Protein AF-A0A412XQJ0-F1 (afdb_monomer_lite)

Foldseek 3Di:
DDKDKDFDDPVVLVVLCVVQVCLVDQVSQQVLQLVSVVVVVCVVADPKDWDDDPQASTWIDHPPDIAGEHEGGDLAQDQPVVPDDDDDPSVVVVLVVWRWYWYWYNRSDRIIMTDTDHDPPRDHDDDDDDDDDDDDCLDPPPDQDPDADALVVLLVVVVVVVVVCVVVPDQKDKDFLLVSCSSRSGDPPQVSSLVSLVPSDPPWDKDFPDADPVRTDRGTIIMTGD

Structure (mmCIF, N/CA/C/O backbone):
data_AF-A0A412XQJ0-F1
#
_entry.id   AF-A0A412XQJ0-F1
#
loop_
_atom_site.group_PDB
_atom_site.id
_atom_site.type_symbol
_atom_site.label_atom_id
_atom_site.label_alt_id
_atom_site.label_comp_id
_atom_site.label_asym_id
_atom_site.label_entity_id
_atom_site.label_seq_id
_atom_site.pdbx_PDB_ins_code
_atom_site.Cartn_x
_atom_site.Cartn_y
_atom_site.Cartn_z
_atom_site.occupancy
_atom_site.B_iso_or_equiv
_atom_site.auth_seq_id
_atom_site.auth_comp_id
_atom_site.auth_asym_id
_atom_site.auth_atom_id
_atom_site.pdbx_PDB_model_num
ATOM 1 N N . MET A 1 1 ? -21.575 -7.583 6.450 1.00 92.19 1 MET A N 1
ATOM 2 C CA . MET A 1 1 ? -20.774 -6.345 6.477 1.00 92.19 1 MET A CA 1
ATOM 3 C C . MET A 1 1 ? -21.345 -5.410 7.524 1.00 92.19 1 MET A C 1
ATOM 5 O O . MET A 1 1 ? -22.466 -4.937 7.359 1.00 92.19 1 MET A O 1
ATOM 9 N N . GLU A 1 2 ? -20.601 -5.163 8.599 1.00 96.25 2 GLU A N 1
ATOM 10 C CA . GLU A 1 2 ? -20.946 -4.156 9.614 1.00 96.25 2 GLU A CA 1
ATOM 11 C C . GLU A 1 2 ? -20.481 -2.774 9.130 1.00 96.25 2 GLU A C 1
ATOM 13 O O . GLU A 1 2 ? -19.384 -2.650 8.581 1.00 96.25 2 GLU A O 1
ATOM 18 N N . GLN A 1 3 ? -21.316 -1.746 9.306 1.00 96.88 3 GLN A N 1
ATOM 19 C CA . GLN A 1 3 ? -20.974 -0.359 8.986 1.00 96.88 3 GLN A CA 1
ATOM 20 C C . GLN A 1 3 ? -21.326 0.558 10.155 1.00 96.88 3 GLN A C 1
ATOM 22 O O . GLN A 1 3 ? -22.394 0.428 10.755 1.00 96.88 3 GLN A O 1
ATOM 27 N N . GLU A 1 4 ? -20.450 1.512 10.441 1.00 98.06 4 GLU A N 1
ATOM 28 C CA . GLU A 1 4 ? -20.630 2.475 11.520 1.00 98.06 4 GLU A CA 1
ATOM 29 C C . GLU A 1 4 ? -20.229 3.878 11.066 1.00 98.06 4 GLU A C 1
ATOM 31 O O . GLU A 1 4 ? -19.233 4.075 10.364 1.00 98.06 4 GLU A O 1
ATOM 36 N N . HIS A 1 5 ? -21.012 4.868 11.491 1.00 97.69 5 HIS A N 1
ATOM 37 C CA . HIS A 1 5 ? -20.640 6.269 11.351 1.00 97.69 5 HIS A CA 1
ATOM 38 C C . HIS A 1 5 ? -19.641 6.638 12.442 1.00 97.69 5 HIS A C 1
ATOM 40 O O . HIS A 1 5 ? -19.866 6.356 13.619 1.00 97.69 5 HIS A O 1
ATOM 46 N N . PHE A 1 6 ? -18.558 7.301 12.050 1.00 98.06 6 PHE A N 1
ATOM 47 C CA . PHE A 1 6 ? -17.531 7.754 12.974 1.00 98.06 6 PHE A CA 1
ATOM 48 C C . PHE A 1 6 ? -17.138 9.195 12.669 1.00 98.06 6 PHE A C 1
ATOM 50 O O . PHE A 1 6 ? -16.873 9.551 11.520 1.00 98.06 6 PHE A O 1
ATOM 57 N N . CYS A 1 7 ? -17.087 10.011 13.718 1.00 97.88 7 CYS A N 1
ATOM 58 C CA . CYS A 1 7 ? -16.771 11.429 13.636 1.00 97.88 7 CYS A CA 1
ATOM 59 C C . CYS A 1 7 ? -15.561 11.721 14.520 1.00 97.88 7 CYS A C 1
ATOM 61 O O . CYS A 1 7 ? -15.552 11.366 15.699 1.00 97.88 7 CYS A O 1
ATOM 63 N N . ILE A 1 8 ? -14.566 12.413 13.972 1.00 97.75 8 ILE A N 1
ATOM 64 C CA . ILE A 1 8 ? -13.474 12.998 14.764 1.00 97.75 8 ILE A CA 1
ATOM 65 C C . ILE A 1 8 ? -13.768 14.470 15.068 1.00 97.75 8 ILE A C 1
ATOM 67 O O . ILE A 1 8 ? -14.640 15.071 14.448 1.00 97.75 8 ILE A O 1
ATOM 71 N N . SER A 1 9 ? -13.070 15.069 16.033 1.00 97.75 9 SER A N 1
ATOM 72 C CA . SER A 1 9 ? -13.189 16.511 16.276 1.00 97.75 9 SER A CA 1
ATOM 73 C C . SER A 1 9 ? -12.506 17.317 15.165 1.00 97.75 9 SER A C 1
ATOM 75 O O . SER A 1 9 ? -11.601 16.823 14.491 1.00 97.75 9 SER A O 1
ATOM 77 N N . GLU A 1 10 ? -12.891 18.585 15.001 1.00 97.62 10 GLU A N 1
ATOM 78 C CA . GLU A 1 10 ? -12.228 19.497 14.054 1.00 97.62 10 GLU A CA 1
ATOM 79 C C . GLU A 1 10 ? -10.741 19.708 14.402 1.00 97.62 10 GLU A C 1
ATOM 81 O O . GLU A 1 10 ? -9.890 19.815 13.517 1.00 97.62 10 GLU A O 1
ATOM 86 N N . GLU A 1 11 ? -10.405 19.710 15.696 1.00 97.94 11 GLU A N 1
ATOM 87 C CA . GLU A 1 11 ? -9.019 19.771 16.175 1.00 97.94 11 GLU A CA 1
ATOM 88 C C . GLU A 1 11 ? -8.217 18.549 15.711 1.00 97.94 11 GLU A C 1
ATOM 90 O O . GLU A 1 11 ? -7.128 18.689 15.150 1.00 97.94 11 GLU A O 1
ATOM 95 N N . GLU A 1 12 ? -8.781 17.350 15.873 1.00 97.50 12 GLU A N 1
ATOM 96 C CA . GLU A 1 12 ? -8.141 16.107 15.454 1.00 97.50 12 GLU A CA 1
ATOM 97 C C . GLU A 1 12 ? -8.020 16.027 13.928 1.00 97.50 12 GLU A C 1
ATOM 99 O O . GLU A 1 12 ? -6.970 15.655 13.400 1.00 97.50 12 GLU A O 1
ATOM 104 N N . LEU A 1 13 ? -9.053 16.457 13.198 1.00 97.81 13 LEU A N 1
ATOM 105 C CA . LEU A 1 13 ? -9.018 16.564 11.741 1.00 97.81 13 LEU A CA 1
ATOM 106 C C . LEU A 1 13 ? -7.899 17.506 11.278 1.00 97.81 13 LEU A C 1
ATOM 108 O O . LEU A 1 13 ? -7.140 17.166 10.366 1.00 97.81 13 LEU A O 1
ATOM 112 N N . THR A 1 14 ? -7.775 18.668 11.920 1.00 98.00 14 THR A N 1
ATOM 113 C CA . THR A 1 14 ? -6.723 19.653 11.640 1.00 98.00 14 THR A CA 1
ATOM 114 C C . THR A 1 14 ? -5.340 19.067 11.919 1.00 98.00 14 THR A C 1
ATOM 116 O O . THR A 1 14 ? -4.447 19.157 11.071 1.00 98.00 14 THR A O 1
ATOM 119 N N . ARG A 1 15 ? -5.168 18.388 13.060 1.00 98.19 15 ARG A N 1
ATOM 120 C CA . ARG A 1 15 ? -3.921 17.710 13.437 1.00 98.19 15 ARG A CA 1
ATOM 121 C C . ARG A 1 15 ? -3.516 16.657 12.405 1.00 98.19 15 ARG A C 1
ATOM 123 O O . ARG A 1 15 ? -2.375 16.658 11.940 1.00 98.19 15 ARG A O 1
ATOM 130 N N . LEU A 1 16 ? -4.441 15.781 12.010 1.00 97.81 16 LEU A N 1
ATOM 131 C CA . LEU A 1 16 ? -4.175 14.707 11.050 1.00 97.81 16 LEU A CA 1
ATOM 132 C C . LEU A 1 16 ? -3.884 15.240 9.642 1.00 97.81 16 LEU A C 1
ATOM 134 O O . LEU A 1 16 ? -2.976 14.736 8.981 1.00 97.81 16 LEU A O 1
ATOM 138 N N . LYS A 1 17 ? -4.578 16.296 9.195 1.00 97.12 17 LYS A N 1
ATOM 139 C CA . LYS A 1 17 ? -4.260 16.988 7.932 1.00 97.12 17 LYS A CA 1
ATOM 140 C C . LYS A 1 17 ? -2.873 17.631 7.955 1.00 97.12 17 LYS A C 1
ATOM 142 O O . LYS A 1 17 ? -2.195 17.626 6.933 1.00 97.12 17 LYS A O 1
ATOM 147 N N . GLY A 1 18 ? -2.433 18.140 9.106 1.00 97.19 18 GLY A N 1
ATOM 148 C CA . GLY A 1 18 ? -1.070 18.643 9.285 1.00 97.19 18 GLY A CA 1
ATOM 149 C C . GLY A 1 18 ? -0.005 17.546 9.175 1.00 97.19 18 GLY A C 1
ATOM 150 O O . GLY A 1 18 ? 1.026 17.753 8.537 1.00 97.19 18 GLY A O 1
ATOM 151 N N . LEU A 1 19 ? -0.258 16.365 9.751 1.00 96.81 19 LEU A N 1
ATOM 152 C CA . LEU A 1 19 ? 0.664 15.220 9.698 1.00 96.81 19 LEU A CA 1
ATOM 153 C C . LEU A 1 19 ? 0.714 14.541 8.323 1.00 96.81 19 LEU A C 1
ATOM 155 O O . LEU A 1 19 ? 1.768 14.052 7.910 1.00 96.81 19 LEU A O 1
ATOM 159 N N . TYR A 1 20 ? -0.417 14.506 7.619 1.00 97.19 20 TYR A N 1
ATOM 160 C CA . TYR A 1 20 ? -0.583 13.817 6.341 1.00 97.19 20 TYR A CA 1
ATOM 161 C C . TYR A 1 20 ? -1.201 14.767 5.304 1.00 97.19 20 TYR A C 1
ATOM 163 O O . TYR A 1 20 ? -2.367 14.622 4.950 1.00 97.19 20 TYR A O 1
ATOM 171 N N . PRO A 1 21 ? -0.460 15.763 4.794 1.00 94.12 21 PRO A N 1
ATOM 172 C CA . PRO A 1 21 ? -1.053 16.820 3.974 1.00 94.12 21 PRO A CA 1
ATOM 173 C C . PRO A 1 21 ? -1.450 16.373 2.557 1.00 94.12 21 PRO A C 1
ATOM 175 O O . PRO A 1 21 ? -2.290 17.014 1.924 1.00 94.12 21 PRO A O 1
ATOM 178 N N . ASN A 1 22 ? -0.886 15.281 2.021 1.00 93.56 22 ASN A N 1
ATOM 179 C CA . ASN A 1 22 ? -1.065 14.918 0.611 1.00 93.56 22 ASN A CA 1
ATOM 180 C C . ASN A 1 22 ? -2.164 13.869 0.414 1.00 93.56 22 ASN A C 1
ATOM 182 O O . ASN A 1 22 ? -1.884 12.705 0.136 1.00 93.56 22 ASN A O 1
ATOM 186 N N . MET A 1 23 ? -3.429 14.283 0.458 1.00 90.00 23 MET A N 1
ATOM 187 C CA . MET A 1 23 ? -4.574 13.370 0.279 1.00 90.00 23 MET A CA 1
ATOM 188 C C . MET A 1 23 ? -4.686 12.727 -1.119 1.00 90.00 23 MET A C 1
ATOM 190 O O . MET A 1 23 ? -5.436 11.773 -1.296 1.00 90.00 23 MET A O 1
ATOM 194 N N . GLY A 1 24 ? -3.918 13.191 -2.111 1.00 85.12 24 GLY A N 1
ATOM 195 C CA . GLY A 1 24 ? -3.771 12.503 -3.403 1.00 85.12 24 GLY A CA 1
ATOM 196 C C . GLY A 1 24 ? -2.783 11.327 -3.380 1.00 85.12 24 GLY A C 1
ATOM 197 O O . GLY A 1 24 ? -2.702 10.568 -4.343 1.00 85.12 24 GLY A O 1
ATOM 198 N N . LYS A 1 25 ? -2.005 11.169 -2.301 1.00 87.94 2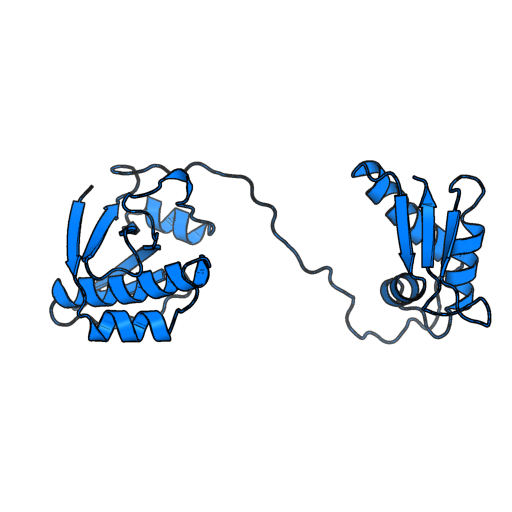5 LYS A N 1
ATOM 199 C CA . LYS A 1 25 ? -0.984 10.130 -2.158 1.00 87.94 25 LYS A CA 1
ATOM 200 C C . LYS A 1 25 ? -1.504 9.004 -1.269 1.00 87.94 25 LYS A C 1
ATOM 202 O O . LYS A 1 25 ? -1.748 9.200 -0.081 1.00 87.94 25 LYS A O 1
ATOM 207 N N . ASN A 1 26 ? -1.559 7.788 -1.813 1.00 89.38 26 ASN A N 1
ATOM 208 C CA . ASN A 1 26 ? -2.064 6.609 -1.094 1.00 89.38 26 ASN A CA 1
ATOM 209 C C . ASN A 1 26 ? -1.361 6.349 0.250 1.00 89.38 26 ASN A C 1
ATOM 211 O O . ASN A 1 26 ? -1.986 5.835 1.172 1.00 89.38 26 ASN A O 1
ATOM 215 N N . SER A 1 27 ? -0.079 6.715 0.391 1.00 93.19 27 SER A N 1
ATOM 216 C CA . SER A 1 27 ? 0.638 6.556 1.663 1.00 93.19 27 SER A CA 1
ATOM 217 C C . SER A 1 27 ? 0.086 7.438 2.777 1.00 93.19 27 SER A C 1
ATOM 219 O O . SER A 1 27 ? 0.047 7.011 3.925 1.00 93.19 27 SER A O 1
ATOM 221 N N . ASP A 1 28 ? -0.304 8.668 2.449 1.00 96.19 28 ASP A N 1
ATOM 222 C CA . ASP A 1 28 ? -0.774 9.648 3.428 1.00 96.19 28 ASP A CA 1
ATOM 223 C C . ASP A 1 28 ? -2.216 9.312 3.815 1.00 96.19 28 ASP A C 1
ATOM 225 O O . ASP A 1 28 ? -2.526 9.248 5.001 1.00 96.19 28 ASP A O 1
ATOM 229 N N . VAL A 1 29 ? -3.052 8.949 2.834 1.00 97.12 29 VAL A N 1
ATOM 230 C CA . VAL A 1 29 ? -4.406 8.410 3.063 1.00 97.12 29 VAL A CA 1
ATOM 231 C C . VAL A 1 29 ? -4.369 7.163 3.953 1.00 97.12 29 VAL A C 1
ATOM 233 O O . VAL A 1 29 ? -5.161 7.050 4.886 1.00 97.12 29 VAL A O 1
ATOM 236 N N . GLY A 1 30 ? -3.436 6.236 3.702 1.00 96.44 30 GLY A N 1
ATOM 237 C CA . GLY A 1 30 ? -3.279 5.023 4.506 1.00 96.44 30 GLY A CA 1
ATOM 238 C C . GLY A 1 30 ? -2.905 5.318 5.960 1.00 96.44 30 GLY A C 1
ATOM 239 O O . GLY A 1 30 ? -3.539 4.797 6.871 1.00 96.44 30 GLY A O 1
ATOM 240 N N . LYS A 1 31 ? -1.926 6.201 6.191 1.00 97.25 31 LYS A N 1
ATOM 241 C CA . LYS A 1 31 ? -1.520 6.593 7.552 1.00 97.25 31 LYS A CA 1
ATOM 242 C C . LYS A 1 31 ? -2.623 7.341 8.295 1.00 97.25 31 LYS A C 1
ATOM 244 O O . LYS A 1 31 ? -2.860 7.054 9.462 1.00 97.25 31 LYS A O 1
ATOM 249 N N . PHE A 1 32 ? -3.326 8.244 7.610 1.00 98.12 32 PHE A N 1
ATOM 250 C CA . PHE A 1 32 ? -4.490 8.930 8.164 1.00 98.12 32 PHE A CA 1
ATOM 251 C C . PHE A 1 32 ? -5.538 7.909 8.626 1.00 98.12 32 PHE A C 1
ATOM 253 O O . PHE A 1 32 ? -6.011 7.975 9.756 1.00 98.12 32 PHE A O 1
ATOM 260 N N . ALA A 1 33 ? -5.862 6.927 7.781 1.00 98.12 33 ALA A N 1
ATOM 261 C CA . ALA A 1 33 ? -6.842 5.896 8.107 1.00 98.12 33 ALA A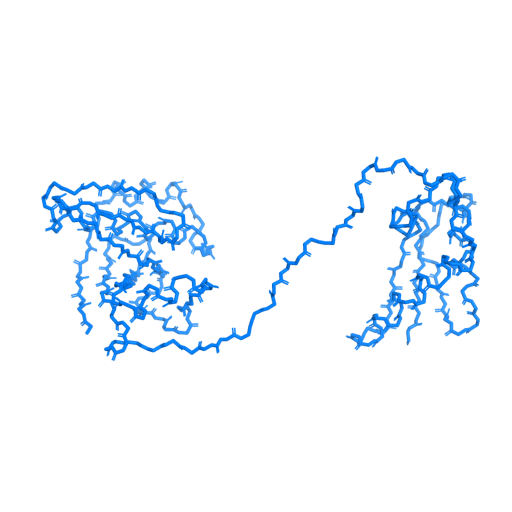 CA 1
ATOM 262 C C . ALA A 1 33 ? -6.450 5.049 9.328 1.00 98.12 33 ALA A C 1
ATOM 264 O O . ALA A 1 33 ? -7.315 4.723 10.133 1.00 98.12 33 ALA A O 1
ATOM 265 N N . VAL A 1 34 ? -5.163 4.733 9.514 1.00 97.94 34 VAL A N 1
ATOM 266 C CA . VAL A 1 34 ? -4.693 4.021 10.717 1.00 97.94 34 VAL A CA 1
ATOM 267 C C . VAL A 1 34 ? -4.965 4.831 11.987 1.00 97.94 34 VAL A C 1
ATOM 269 O O . VAL A 1 34 ? -5.426 4.271 12.979 1.00 97.94 34 VAL A O 1
ATOM 272 N N . GLU A 1 35 ? -4.737 6.144 11.971 1.00 98.12 35 GLU A N 1
ATOM 273 C CA . GLU A 1 35 ? -5.019 6.997 13.134 1.00 98.12 35 GLU A CA 1
ATOM 274 C C . GLU A 1 35 ? -6.525 7.125 13.411 1.00 98.12 35 GLU A C 1
ATOM 276 O O . GLU A 1 35 ? -6.945 7.053 14.566 1.00 98.12 35 GLU A O 1
ATOM 281 N N . VAL A 1 36 ? -7.353 7.208 12.366 1.00 98.25 36 VAL A N 1
ATOM 282 C CA . VAL A 1 36 ? -8.820 7.169 12.508 1.00 98.25 36 VAL A CA 1
ATOM 283 C C . VAL A 1 36 ? -9.276 5.839 13.107 1.00 98.25 36 VAL A C 1
ATOM 285 O O . VAL A 1 36 ? -10.080 5.840 14.035 1.00 98.25 36 VAL A O 1
ATOM 288 N N . ALA A 1 37 ? -8.735 4.710 12.638 1.00 98.25 37 ALA A N 1
ATOM 289 C CA . ALA A 1 37 ? -9.048 3.391 13.187 1.00 98.25 37 ALA A CA 1
ATOM 290 C C . ALA A 1 37 ? -8.710 3.310 14.683 1.00 98.25 37 ALA A C 1
ATOM 292 O O . ALA A 1 37 ? -9.511 2.813 15.471 1.00 98.25 37 ALA A O 1
ATOM 293 N N . LYS A 1 38 ? -7.558 3.855 15.097 1.00 98.06 38 LYS A N 1
ATOM 294 C CA . LYS A 1 38 ? -7.183 3.933 16.517 1.00 98.06 38 LYS A CA 1
ATOM 295 C C . LYS A 1 38 ? -8.176 4.759 17.331 1.00 98.06 38 LYS A C 1
ATOM 297 O O . LYS A 1 38 ? -8.542 4.346 18.429 1.00 98.06 38 LYS A O 1
ATOM 302 N N . ALA A 1 39 ? -8.595 5.917 16.821 1.00 97.56 39 ALA A N 1
ATOM 303 C CA . ALA 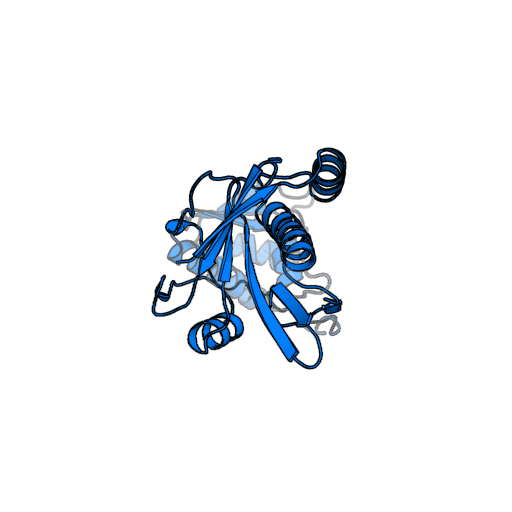A 1 39 ? -9.566 6.775 17.498 1.00 97.56 39 ALA A CA 1
ATOM 304 C C . ALA A 1 39 ? -10.929 6.075 17.646 1.00 97.56 39 ALA A C 1
ATOM 306 O O . ALA A 1 39 ? -11.503 6.070 18.734 1.00 97.56 39 ALA A O 1
ATOM 307 N N . TYR A 1 40 ? -11.393 5.409 16.589 1.00 97.94 40 TYR A N 1
ATOM 308 C CA . TYR A 1 40 ? -12.620 4.615 16.595 1.00 97.94 40 TYR A CA 1
ATOM 309 C C . TYR A 1 40 ? -12.562 3.453 17.597 1.00 97.94 40 TYR A C 1
ATOM 311 O O . TYR A 1 40 ? -13.446 3.314 18.442 1.00 97.94 40 TYR A O 1
ATOM 319 N N . LEU A 1 41 ? -11.487 2.660 17.589 1.00 97.12 41 LEU A N 1
ATOM 320 C CA . LEU A 1 41 ? -11.338 1.534 18.516 1.00 97.12 41 LEU A CA 1
ATOM 321 C C . LEU A 1 41 ? -11.220 1.998 19.980 1.00 97.12 41 LEU A C 1
ATOM 323 O O . LEU A 1 41 ? -11.778 1.354 20.864 1.00 97.12 41 LEU A O 1
ATOM 327 N N . LYS A 1 42 ? -10.579 3.146 20.243 1.00 96.56 42 LYS A N 1
ATOM 328 C CA . LYS A 1 42 ? -10.558 3.791 21.572 1.00 96.56 42 LYS A CA 1
ATOM 329 C C . LYS A 1 42 ? -11.933 4.222 22.066 1.00 96.56 42 LYS A C 1
ATOM 331 O O . LYS A 1 42 ? -12.159 4.242 23.272 1.00 96.56 42 LYS A O 1
ATOM 336 N N . GLN A 1 43 ? -12.845 4.576 21.163 1.00 95.31 43 GLN A N 1
ATOM 337 C CA . GLN A 1 43 ? -14.227 4.870 21.532 1.00 95.31 43 GLN A CA 1
ATOM 338 C C . GLN A 1 43 ? -15.014 3.586 21.835 1.00 95.31 43 GLN A C 1
ATOM 340 O O . GLN A 1 43 ? -15.830 3.578 22.756 1.00 95.31 43 GLN A O 1
ATOM 345 N N . LYS A 1 44 ? -14.768 2.507 21.077 1.00 94.38 44 LYS A N 1
ATOM 346 C CA . LYS A 1 44 ? -15.493 1.230 21.197 1.00 94.38 44 LYS A CA 1
ATOM 347 C C . LYS A 1 44 ? -15.052 0.406 22.411 1.00 94.38 44 LYS A C 1
ATOM 349 O O . LYS A 1 44 ? -15.886 -0.238 23.045 1.00 94.38 44 LYS A O 1
ATOM 354 N N . PHE A 1 45 ? -13.770 0.451 22.771 1.00 95.38 45 PHE A N 1
ATOM 355 C CA . PHE A 1 45 ? -13.194 -0.383 23.825 1.00 95.38 45 PHE A CA 1
ATOM 356 C C . PHE A 1 45 ? -12.564 0.449 24.942 1.00 95.38 45 PHE A C 1
ATOM 358 O O . PHE A 1 45 ? -11.779 1.364 24.706 1.00 95.38 45 PHE A O 1
ATOM 365 N N . ARG A 1 46 ? -12.882 0.093 26.193 1.00 89.38 46 ARG A N 1
ATOM 366 C CA . ARG A 1 46 ? -12.175 0.615 27.371 1.00 89.38 46 ARG A CA 1
ATOM 367 C C . ARG A 1 46 ? -10.858 -0.144 27.538 1.00 89.38 46 ARG A C 1
ATOM 369 O O . ARG A 1 46 ? -10.850 -1.356 27.365 1.00 89.38 46 ARG A O 1
ATOM 376 N N . ASN A 1 47 ? -9.796 0.555 27.943 1.00 91.75 47 ASN A N 1
ATOM 377 C CA . ASN A 1 47 ? -8.462 -0.018 28.185 1.00 91.75 47 ASN A CA 1
ATOM 378 C C . ASN A 1 47 ? -7.891 -0.743 26.956 1.00 91.75 47 ASN A C 1
ATOM 380 O O . ASN A 1 47 ? -7.599 -1.935 27.008 1.00 91.75 47 ASN A O 1
ATOM 384 N N . ILE A 1 48 ? -7.787 -0.009 25.850 1.00 96.94 48 ILE A N 1
ATOM 385 C CA . ILE A 1 48 ? -7.160 -0.481 24.619 1.00 96.94 48 ILE A CA 1
ATOM 386 C C . ILE A 1 48 ? -5.795 0.173 24.441 1.00 96.94 48 ILE A C 1
ATOM 388 O O . ILE A 1 48 ? -5.677 1.401 24.484 1.00 96.94 48 ILE A O 1
ATOM 392 N N . ASP A 1 49 ? -4.797 -0.656 24.169 1.00 96.38 49 ASP A N 1
ATOM 393 C CA . ASP A 1 49 ? -3.463 -0.228 23.775 1.00 96.38 49 ASP A CA 1
ATOM 394 C C . ASP A 1 49 ? -3.179 -0.627 22.328 1.00 96.38 49 ASP A C 1
ATOM 396 O O . ASP A 1 49 ? -3.804 -1.526 21.765 1.00 96.38 49 ASP A O 1
ATOM 400 N N . PHE A 1 50 ? -2.250 0.085 21.692 1.00 96.31 50 PHE A N 1
ATOM 401 C CA . PHE A 1 50 ? -1.855 -0.198 20.316 1.00 96.31 50 PHE A CA 1
ATOM 402 C C . PHE A 1 50 ? -0.366 -0.474 20.239 1.00 96.31 50 PHE A C 1
ATOM 404 O O . PHE A 1 50 ? 0.448 0.328 20.701 1.00 96.31 50 PHE A O 1
ATOM 411 N N . SER A 1 51 ? -0.014 -1.560 19.564 1.00 91.25 51 SER A N 1
ATOM 412 C CA . SER A 1 51 ? 1.367 -1.950 19.319 1.00 91.25 51 SER A CA 1
ATOM 413 C C . SER A 1 51 ? 1.675 -2.007 17.824 1.00 91.25 51 SER A C 1
ATOM 415 O O . SER A 1 51 ? 0.796 -2.086 16.960 1.00 91.25 51 SER A O 1
ATOM 417 N N . SER A 1 52 ? 2.960 -1.888 17.488 1.00 81.56 52 SER A N 1
ATOM 418 C CA . SER A 1 52 ? 3.419 -2.028 16.108 1.00 81.56 52 SER A CA 1
ATOM 419 C C . SER A 1 52 ? 3.636 -3.499 15.776 1.00 81.56 52 SER A C 1
ATOM 421 O O . SER A 1 52 ? 4.396 -4.179 16.464 1.00 81.56 52 SER A O 1
ATOM 423 N N . SER A 1 53 ? 3.069 -3.959 14.665 1.00 83.94 53 SER A N 1
ATOM 424 C CA . SER A 1 53 ? 3.395 -5.254 14.072 1.00 83.94 53 SER A CA 1
ATOM 425 C C . SER A 1 53 ? 4.146 -5.050 12.761 1.00 83.94 53 SER A C 1
ATOM 427 O O . SER A 1 53 ? 3.881 -4.116 12.009 1.00 83.94 53 SER A O 1
ATOM 429 N N . LYS A 1 54 ? 5.083 -5.949 12.448 1.00 81.81 54 LYS A N 1
ATOM 430 C CA . LYS A 1 54 ? 5.772 -5.953 11.144 1.00 81.81 54 LYS A CA 1
ATOM 431 C C . LYS A 1 54 ? 4.841 -6.378 9.996 1.00 81.81 54 LYS A C 1
ATOM 433 O O . LYS A 1 54 ? 5.200 -6.263 8.827 1.00 81.81 54 LYS A O 1
ATOM 438 N N . TYR A 1 55 ? 3.683 -6.933 10.336 1.00 85.88 55 TYR A N 1
ATOM 439 C CA . TYR A 1 55 ? 2.931 -7.828 9.467 1.00 85.88 55 TYR A CA 1
ATOM 440 C C . TYR A 1 55 ? 1.499 -7.385 9.175 1.00 85.88 55 TYR A C 1
ATOM 442 O O . TYR A 1 55 ? 0.914 -7.914 8.228 1.00 85.88 55 TYR A O 1
ATOM 450 N N . VAL A 1 56 ? 0.959 -6.464 9.973 1.00 92.06 56 VAL A N 1
ATOM 451 C CA . VAL A 1 56 ? -0.402 -5.921 9.861 1.00 92.06 56 VAL A CA 1
ATOM 452 C C . VAL A 1 56 ? -0.372 -4.413 10.079 1.00 92.06 56 VAL A C 1
ATOM 454 O O . VAL A 1 56 ? 0.570 -3.898 10.687 1.00 92.06 56 VAL A O 1
ATOM 457 N N . ASP A 1 57 ? -1.393 -3.717 9.586 1.00 93.94 57 ASP A N 1
ATOM 458 C CA . ASP A 1 57 ? -1.481 -2.258 9.673 1.00 93.94 57 ASP A CA 1
ATOM 459 C C . ASP A 1 57 ? -1.728 -1.775 11.116 1.00 93.94 57 ASP A C 1
ATOM 461 O O . ASP A 1 57 ? -1.189 -0.741 11.520 1.00 93.94 57 ASP A O 1
ATOM 465 N N . LEU A 1 58 ? -2.514 -2.521 11.907 1.00 96.31 58 LEU A N 1
ATOM 466 C CA . LEU A 1 58 ? -2.807 -2.186 13.302 1.00 96.31 58 LEU A CA 1
ATOM 467 C C . LEU A 1 58 ? -2.936 -3.436 14.182 1.00 96.31 58 LEU A C 1
ATOM 469 O O . LEU A 1 58 ? -3.582 -4.413 13.810 1.00 96.31 58 LEU A O 1
ATOM 473 N N . CYS A 1 59 ? -2.342 -3.369 15.372 1.00 97.12 59 CYS A N 1
ATOM 474 C CA . CYS A 1 59 ? -2.481 -4.356 16.433 1.00 97.12 59 CYS A CA 1
ATOM 475 C C . CYS A 1 59 ? -3.056 -3.656 17.669 1.00 97.12 59 CYS A C 1
ATOM 477 O O . CYS A 1 59 ? -2.543 -2.608 18.072 1.00 97.12 59 CYS A O 1
ATOM 479 N N . ALA A 1 60 ? -4.135 -4.201 18.222 1.00 96.75 60 ALA A N 1
ATOM 480 C CA . ALA A 1 60 ? -4.843 -3.676 19.378 1.00 96.75 60 ALA A CA 1
ATOM 481 C C . ALA A 1 60 ? -4.857 -4.707 20.506 1.00 96.75 60 ALA A C 1
ATOM 483 O O . ALA A 1 60 ? -5.238 -5.858 20.300 1.00 96.75 60 ALA A O 1
ATOM 484 N N . GLU A 1 61 ? -4.479 -4.275 21.697 1.00 96.62 61 GLU A N 1
ATOM 485 C CA . GLU A 1 61 ? -4.480 -5.076 22.915 1.00 96.62 61 GLU A CA 1
ATOM 486 C C . GLU A 1 61 ? -5.695 -4.661 23.742 1.00 96.62 61 GLU A C 1
ATOM 488 O O . GLU A 1 61 ? -5.821 -3.500 24.129 1.00 96.62 61 GLU A O 1
ATOM 493 N N . ILE A 1 62 ? -6.636 -5.587 23.935 1.00 94.12 62 ILE A N 1
ATOM 494 C CA . ILE A 1 62 ? -7.892 -5.357 24.657 1.00 94.12 62 ILE A CA 1
ATOM 495 C C . ILE A 1 62 ? -7.970 -6.407 25.766 1.00 94.12 62 ILE A C 1
ATOM 497 O O . ILE A 1 62 ? -8.291 -7.571 25.518 1.00 94.12 62 ILE A O 1
ATOM 501 N N . GLY A 1 63 ? -7.643 -6.001 26.994 1.00 90.31 63 GLY A N 1
ATOM 502 C CA . GLY A 1 63 ? -7.398 -6.951 28.083 1.00 90.31 63 GLY A CA 1
ATOM 503 C C . GLY A 1 63 ? -6.212 -7.865 27.753 1.00 90.31 63 GLY A C 1
ATOM 504 O O . GLY A 1 63 ? -5.176 -7.385 27.310 1.00 90.31 63 GLY A O 1
ATOM 505 N N . ASP A 1 64 ? -6.382 -9.178 27.915 1.00 90.81 64 ASP A N 1
ATOM 506 C CA . ASP A 1 64 ? -5.337 -10.179 27.627 1.00 90.81 64 ASP A CA 1
ATOM 507 C C . ASP A 1 64 ? -5.354 -10.682 26.169 1.00 90.81 64 ASP A C 1
ATOM 509 O O . ASP A 1 64 ? -4.730 -11.692 25.835 1.00 90.81 64 ASP A O 1
ATOM 513 N N . GLN A 1 65 ? -6.118 -10.025 25.293 1.00 93.81 65 GLN A N 1
ATOM 514 C CA . GLN A 1 65 ? -6.318 -10.454 23.913 1.00 93.81 65 GLN A CA 1
ATOM 515 C C . GLN A 1 65 ? -5.701 -9.476 22.922 1.00 93.81 65 GLN A C 1
ATOM 517 O O . GLN A 1 65 ? -5.810 -8.258 23.062 1.00 93.81 65 GLN A O 1
ATOM 522 N N . ILE A 1 66 ? -5.095 -10.044 21.880 1.00 94.06 66 ILE A N 1
ATOM 523 C CA . ILE A 1 66 ? -4.487 -9.304 20.781 1.00 94.06 66 ILE A CA 1
ATOM 524 C C . ILE A 1 66 ? -5.374 -9.439 19.550 1.00 94.06 66 ILE A C 1
ATOM 526 O O . ILE A 1 66 ? -5.642 -10.545 19.081 1.00 94.06 66 ILE A O 1
ATOM 530 N N . TYR A 1 67 ? -5.784 -8.297 19.013 1.00 95.38 67 TYR A N 1
ATOM 531 C CA . TYR A 1 67 ? -6.582 -8.181 17.805 1.00 95.38 67 TYR A CA 1
ATOM 532 C C . TYR A 1 67 ? -5.765 -7.509 16.709 1.00 95.38 67 TYR A C 1
ATOM 534 O O . TYR A 1 67 ? -5.228 -6.416 16.886 1.00 95.38 67 TYR A O 1
ATOM 542 N N . GLU A 1 68 ? -5.692 -8.156 15.556 1.00 96.75 68 GLU A N 1
ATOM 543 C CA . GLU A 1 68 ? -5.005 -7.628 14.384 1.00 96.75 68 GLU A CA 1
ATOM 544 C C . GLU A 1 68 ? -6.017 -7.126 13.357 1.00 96.75 68 GLU A C 1
ATOM 546 O O . GLU A 1 68 ? -7.077 -7.724 13.178 1.00 96.75 68 GLU A O 1
ATOM 551 N N . TYR A 1 69 ? -5.672 -6.040 12.667 1.00 97.06 69 TYR A N 1
ATOM 552 C CA . TYR A 1 69 ? -6.516 -5.427 11.649 1.00 97.06 69 TYR A CA 1
ATOM 553 C C . TYR A 1 69 ? -5.691 -5.058 10.415 1.00 97.06 69 TYR A C 1
ATOM 555 O O . TYR A 1 69 ? -4.598 -4.488 10.519 1.00 97.06 69 TYR A O 1
ATOM 563 N N . GLU A 1 70 ? -6.255 -5.314 9.236 1.00 97.69 70 GLU A N 1
ATOM 564 C CA . GLU A 1 70 ? -5.826 -4.663 7.995 1.00 97.69 70 GLU A CA 1
ATOM 565 C C . GLU A 1 70 ? -6.601 -3.351 7.835 1.00 97.69 70 GLU A C 1
ATOM 567 O O . GLU A 1 70 ? -7.828 -3.351 7.914 1.00 97.69 70 GLU A O 1
ATOM 572 N N . ILE A 1 71 ? -5.922 -2.229 7.578 1.00 97.69 71 ILE A N 1
ATOM 573 C CA . ILE A 1 71 ? -6.567 -0.912 7.483 1.00 97.69 71 ILE A CA 1
ATOM 574 C C . ILE A 1 71 ? -6.458 -0.382 6.056 1.00 97.69 71 ILE A C 1
ATOM 576 O O . ILE A 1 71 ? -5.380 -0.312 5.457 1.00 97.69 71 ILE A O 1
ATOM 580 N N . LYS A 1 72 ? -7.584 0.043 5.479 1.00 97.44 72 LYS A N 1
ATOM 581 C CA . LYS A 1 72 ? -7.609 0.628 4.133 1.00 97.44 72 LYS A CA 1
ATOM 582 C C . LYS A 1 72 ? -8.456 1.890 4.091 1.00 97.44 72 LYS A C 1
ATOM 584 O O . LYS A 1 72 ? -9.680 1.830 4.074 1.00 97.44 72 LYS A O 1
ATOM 589 N N . GLY A 1 73 ? -7.809 3.043 3.954 1.00 97.56 73 GLY A N 1
ATOM 590 C CA . GLY A 1 73 ? -8.477 4.331 3.749 1.00 97.56 73 GLY A CA 1
ATOM 591 C C . GLY A 1 73 ? -8.823 4.633 2.290 1.00 97.56 73 GLY A C 1
ATOM 592 O O . GLY A 1 73 ? -8.117 4.199 1.374 1.00 97.56 73 GLY A O 1
ATOM 593 N N . THR A 1 74 ? -9.891 5.395 2.063 1.00 97.62 74 THR A N 1
ATOM 594 C CA . THR A 1 74 ? -10.158 6.089 0.797 1.00 97.62 74 THR A CA 1
ATOM 595 C C . THR A 1 74 ? -10.804 7.447 1.035 1.00 97.62 74 THR A C 1
ATOM 597 O O . THR A 1 74 ? -11.549 7.637 1.994 1.00 97.62 74 THR A O 1
ATOM 600 N N . THR A 1 75 ? -10.511 8.396 0.150 1.00 97.06 75 THR A N 1
ATOM 601 C CA . THR A 1 75 ? -11.193 9.694 0.084 1.00 97.06 75 THR A CA 1
ATOM 602 C C . THR A 1 75 ? -12.556 9.598 -0.609 1.00 97.06 75 THR A C 1
ATOM 604 O O . THR A 1 75 ? -13.360 10.523 -0.492 1.00 97.06 75 THR A O 1
ATOM 607 N N . ASP A 1 76 ? -12.830 8.488 -1.307 1.00 97.25 76 ASP A N 1
ATOM 608 C CA . ASP A 1 76 ? -14.136 8.211 -1.906 1.00 97.25 76 ASP A CA 1
ATOM 609 C C . ASP A 1 76 ? -15.213 8.095 -0.815 1.00 97.25 76 ASP A C 1
ATOM 611 O O . ASP A 1 76 ? -14.926 7.715 0.322 1.00 97.25 76 ASP A O 1
ATOM 615 N N . SER A 1 77 ? -16.465 8.401 -1.159 1.00 96.62 77 SER A N 1
ATOM 616 C CA . SER A 1 77 ? -17.605 8.258 -0.242 1.00 96.62 77 SER A CA 1
ATOM 617 C C . SER A 1 77 ? -18.019 6.802 -0.017 1.00 96.62 77 SER A C 1
ATOM 619 O O . SER A 1 77 ? -18.601 6.479 1.017 1.00 96.62 77 SER A O 1
ATOM 621 N N . GLU A 1 78 ? -17.688 5.926 -0.965 1.00 97.00 78 GLU A N 1
ATOM 622 C CA . GLU A 1 78 ? -18.006 4.498 -0.958 1.00 97.00 78 GLU A CA 1
ATOM 623 C C . GLU A 1 78 ? -16.747 3.636 -0.790 1.00 97.00 78 GLU A C 1
ATOM 625 O O . GLU A 1 78 ? -15.617 4.123 -0.851 1.00 97.00 78 GLU A O 1
ATOM 630 N N . ILE A 1 79 ? -16.932 2.324 -0.610 1.00 96.44 79 ILE A N 1
ATOM 631 C CA . ILE A 1 79 ? -15.850 1.354 -0.378 1.00 96.44 79 ILE A CA 1
ATOM 632 C C . ILE A 1 79 ? -14.789 1.370 -1.490 1.00 96.44 79 ILE A C 1
ATOM 634 O O . ILE A 1 79 ? -13.613 1.149 -1.199 1.00 96.44 79 ILE A O 1
ATOM 638 N N . ALA A 1 80 ? -15.168 1.654 -2.740 1.00 95.12 80 ALA A N 1
ATOM 639 C CA . ALA A 1 80 ? -14.273 1.650 -3.901 1.00 95.12 80 ALA A CA 1
ATOM 640 C C . ALA A 1 80 ? -13.470 0.337 -4.031 1.00 95.12 80 ALA A C 1
ATOM 642 O O . ALA A 1 80 ? -12.237 0.328 -3.977 1.00 95.12 80 ALA A O 1
ATOM 643 N N . TRP A 1 81 ? -14.191 -0.782 -4.181 1.00 94.94 81 TRP A N 1
ATOM 644 C CA . TRP A 1 81 ? -13.656 -2.152 -4.226 1.00 94.94 81 TRP A CA 1
ATOM 645 C C . TRP A 1 81 ? -12.484 -2.332 -5.192 1.00 94.94 81 TRP A C 1
ATOM 647 O O . TRP A 1 81 ? -11.472 -2.926 -4.845 1.00 94.94 81 TRP A O 1
ATOM 657 N N . ASN A 1 82 ? -12.568 -1.735 -6.378 1.00 91.44 82 ASN A N 1
ATOM 658 C CA . ASN A 1 82 ? -11.525 -1.789 -7.404 1.00 91.44 82 ASN A CA 1
ATOM 659 C C . ASN A 1 82 ? -10.184 -1.147 -6.986 1.00 91.44 82 ASN A C 1
ATOM 661 O O . ASN A 1 82 ? -9.161 -1.363 -7.639 1.00 91.44 82 ASN A O 1
ATOM 665 N N . LYS A 1 83 ? -10.172 -0.338 -5.920 1.00 90.06 83 LYS A N 1
ATOM 666 C CA . LYS A 1 83 ? -8.966 0.282 -5.350 1.00 90.06 83 LYS A CA 1
ATOM 667 C C . LYS A 1 83 ? -8.430 -0.481 -4.135 1.00 90.06 83 LYS A C 1
ATOM 669 O O . LYS A 1 83 ? -7.311 -0.204 -3.701 1.00 90.06 83 LYS A O 1
ATOM 674 N N . LEU A 1 84 ? -9.205 -1.410 -3.573 1.00 92.94 84 LEU A N 1
ATOM 675 C CA . LEU A 1 84 ? -8.791 -2.221 -2.435 1.00 92.94 84 LEU A CA 1
ATOM 676 C C . LEU A 1 84 ? -7.858 -3.318 -2.905 1.00 92.94 84 LEU A C 1
ATOM 678 O O . LEU A 1 84 ? -8.243 -4.198 -3.665 1.00 92.94 84 LEU A O 1
ATOM 682 N N . LYS A 1 85 ? -6.612 -3.264 -2.436 1.00 91.56 85 LYS A N 1
ATOM 683 C CA . LYS A 1 85 ? -5.656 -4.313 -2.741 1.00 91.56 85 LYS A CA 1
ATOM 684 C C . LYS A 1 85 ? -4.782 -4.657 -1.547 1.00 91.56 85 LYS A C 1
ATOM 686 O O . LYS A 1 85 ? -4.314 -3.772 -0.833 1.00 91.56 85 LYS A O 1
ATOM 691 N N . VAL A 1 86 ? -4.491 -5.946 -1.419 1.00 91.44 86 VAL A N 1
ATOM 692 C CA . VAL A 1 86 ? -3.567 -6.514 -0.437 1.00 91.44 86 VAL A CA 1
ATOM 693 C C . VAL A 1 86 ? -2.373 -7.072 -1.198 1.00 91.44 86 VAL A C 1
ATOM 695 O O . VAL A 1 86 ? -2.541 -7.816 -2.158 1.00 91.44 86 VAL A O 1
ATOM 698 N N . SER A 1 87 ? -1.158 -6.660 -0.837 1.00 84.00 87 SER A N 1
ATOM 699 C CA . SER A 1 87 ? 0.049 -7.011 -1.601 1.00 84.00 87 SER A CA 1
ATOM 700 C C . SER A 1 87 ? 0.931 -8.062 -0.939 1.00 84.00 87 SER A C 1
ATOM 702 O O . SER A 1 87 ? 1.804 -8.611 -1.605 1.00 84.00 87 SER A O 1
ATOM 704 N N . SER A 1 88 ? 0.762 -8.330 0.359 1.00 87.75 88 SER A N 1
ATOM 705 C CA . SER A 1 88 ? 1.607 -9.291 1.071 1.00 87.75 88 SER A CA 1
ATOM 706 C C . SER A 1 88 ? 0.896 -10.632 1.231 1.00 87.75 88 SER A C 1
ATOM 708 O O . SER A 1 88 ? -0.267 -10.696 1.633 1.00 87.75 88 SER A O 1
ATOM 710 N N . LYS A 1 89 ? 1.620 -11.729 0.965 1.00 89.56 89 LYS A N 1
ATOM 711 C CA . LYS A 1 89 ? 1.106 -13.088 1.198 1.00 89.56 89 LYS A CA 1
ATOM 712 C C . LYS A 1 89 ? 0.724 -13.305 2.664 1.00 89.56 89 LYS A C 1
ATOM 714 O O . LYS A 1 89 ? -0.219 -14.029 2.956 1.00 89.56 89 LYS A O 1
ATOM 719 N N . ASN A 1 90 ? 1.437 -12.647 3.575 1.00 91.62 90 ASN A N 1
ATOM 720 C CA . ASN A 1 90 ? 1.146 -12.706 4.997 1.00 91.62 90 ASN A CA 1
ATOM 721 C C . ASN A 1 90 ? -0.209 -12.069 5.348 1.00 91.62 90 ASN A C 1
ATOM 723 O O . ASN A 1 90 ? -0.988 -12.687 6.065 1.00 91.62 90 ASN A O 1
ATOM 727 N N . CYS A 1 91 ? -0.508 -10.877 4.823 1.00 92.56 91 CYS A N 1
ATOM 728 C CA . CYS A 1 91 ? -1.805 -10.243 5.050 1.00 92.56 91 CYS A CA 1
ATOM 729 C C . CYS A 1 91 ? -2.939 -11.070 4.426 1.00 92.56 91 CYS A C 1
ATOM 731 O O . CYS A 1 91 ? -3.916 -11.353 5.110 1.00 92.56 91 CYS A O 1
ATOM 733 N N . TYR A 1 92 ? -2.755 -11.578 3.197 1.00 94.50 92 TYR A N 1
ATOM 734 C CA . TYR A 1 92 ? -3.692 -12.535 2.592 1.00 94.50 92 TYR A CA 1
ATOM 735 C C . TYR A 1 92 ? -3.989 -13.709 3.539 1.00 94.50 92 TYR A C 1
ATOM 737 O O . TYR A 1 92 ? -5.146 -13.986 3.829 1.00 94.50 92 TYR A O 1
ATOM 745 N N . ASN A 1 93 ? -2.951 -14.369 4.070 1.00 95.31 93 ASN A N 1
ATOM 746 C CA . ASN A 1 93 ? -3.134 -15.516 4.960 1.00 95.31 93 ASN A CA 1
ATOM 747 C C . ASN A 1 93 ? -3.895 -15.134 6.241 1.00 95.31 93 ASN A C 1
ATOM 749 O O . ASN A 1 93 ? -4.722 -15.910 6.704 1.00 95.31 93 ASN A O 1
ATOM 753 N N . LYS A 1 94 ? -3.628 -13.958 6.823 1.00 96.00 94 LYS A N 1
ATOM 754 C CA . LYS A 1 94 ? -4.327 -13.493 8.030 1.00 96.00 94 LYS A CA 1
ATOM 755 C C . LYS A 1 94 ? -5.800 -13.183 7.760 1.00 96.00 94 LYS A C 1
ATOM 757 O O . LYS A 1 94 ? -6.637 -13.616 8.542 1.00 96.00 94 LYS A O 1
ATOM 762 N N . LEU A 1 95 ? -6.120 -12.511 6.650 1.00 96.88 95 LEU A N 1
ATOM 763 C CA . LEU A 1 95 ? -7.507 -12.231 6.252 1.00 96.88 95 LEU A CA 1
ATOM 764 C C . LEU A 1 95 ? -8.302 -13.526 6.060 1.00 96.8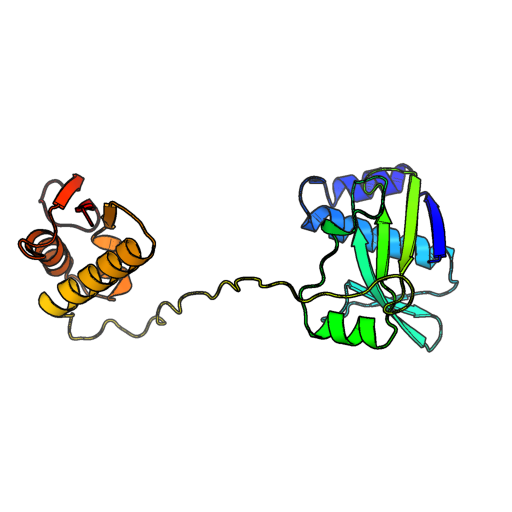8 95 LEU A C 1
ATOM 766 O O . LEU A 1 95 ? -9.380 -13.671 6.622 1.00 96.88 95 LEU A O 1
ATOM 770 N N . VAL A 1 96 ? -7.730 -14.503 5.348 1.00 96.88 96 VAL A N 1
ATOM 771 C CA . VAL A 1 96 ? -8.355 -15.823 5.144 1.00 96.88 96 VAL A CA 1
ATOM 772 C C . VAL A 1 96 ? -8.575 -16.573 6.464 1.00 96.88 96 VAL A C 1
ATOM 774 O O . VAL A 1 96 ? -9.521 -17.344 6.579 1.00 96.88 96 VAL A O 1
ATOM 777 N N . ASN A 1 97 ? -7.740 -16.320 7.474 1.00 96.69 97 ASN A N 1
ATOM 778 C CA . ASN A 1 97 ? -7.873 -16.890 8.817 1.00 96.69 97 ASN A CA 1
ATOM 779 C C . ASN A 1 97 ? -8.751 -16.043 9.763 1.00 96.69 97 ASN A C 1
ATOM 781 O O . ASN A 1 97 ? -8.672 -16.215 10.978 1.00 96.69 97 ASN A O 1
ATOM 785 N N . GLY A 1 98 ? -9.573 -15.132 9.234 1.00 96.44 98 GLY A N 1
ATOM 786 C CA . GLY A 1 98 ? -10.567 -14.385 10.010 1.00 96.44 98 GLY A CA 1
ATOM 787 C C . GLY A 1 98 ? -10.097 -13.042 10.569 1.00 96.44 98 GLY A C 1
ATOM 788 O O . GLY A 1 98 ? -10.823 -12.432 11.350 1.00 96.44 98 GLY A O 1
ATOM 789 N N . MET A 1 99 ? -8.914 -12.547 10.185 1.00 97.00 99 MET A N 1
ATOM 790 C CA . MET A 1 99 ? -8.520 -11.174 10.517 1.00 97.00 99 MET A CA 1
ATOM 791 C C . MET A 1 99 ? -9.465 -10.178 9.816 1.00 97.00 99 MET A C 1
ATOM 793 O O . MET A 1 99 ? -9.614 -10.260 8.594 1.00 97.00 99 MET A O 1
ATOM 797 N N . PRO A 1 100 ? -10.071 -9.219 10.534 1.00 97.75 100 PRO A N 1
ATOM 798 C CA . PRO A 1 100 ? -10.932 -8.213 9.921 1.00 97.75 100 PRO A CA 1
ATOM 799 C C . PRO A 1 100 ? -10.140 -7.187 9.097 1.00 97.75 100 PRO A C 1
ATOM 801 O O . PRO A 1 100 ? -9.031 -6.774 9.458 1.00 97.75 100 PRO A O 1
ATOM 804 N N . LEU A 1 101 ? -10.755 -6.713 8.010 1.00 98.19 101 LEU A N 1
ATOM 805 C CA . LEU A 1 101 ? -10.311 -5.533 7.270 1.00 98.19 101 LEU A CA 1
ATOM 806 C C . LEU A 1 101 ? -11.208 -4.345 7.628 1.00 98.19 101 LEU A C 1
ATOM 808 O O . LEU A 1 101 ? -12.409 -4.376 7.366 1.00 98.19 101 LEU A O 1
ATOM 812 N N . LEU A 1 102 ? -10.624 -3.278 8.178 1.00 98.31 102 LEU A N 1
ATOM 813 C CA . LEU A 1 102 ? -11.325 -2.013 8.391 1.00 98.31 102 LEU A CA 1
ATOM 814 C C . LEU A 1 102 ? -11.154 -1.117 7.167 1.00 98.31 102 LEU A C 1
ATOM 816 O O . LEU A 1 102 ? -10.066 -0.598 6.879 1.00 98.31 102 LEU A O 1
ATOM 820 N N . ARG A 1 103 ? -12.251 -0.910 6.443 1.00 98.19 103 ARG A N 1
ATOM 821 C CA . ARG A 1 103 ? -12.315 0.034 5.329 1.00 98.19 103 ARG A CA 1
ATOM 822 C C . ARG A 1 103 ? -12.910 1.344 5.820 1.00 98.19 103 ARG A C 1
ATOM 824 O O . ARG A 1 103 ? -14.029 1.364 6.307 1.00 98.19 103 ARG A O 1
ATOM 831 N N . ILE A 1 104 ? -12.177 2.440 5.655 1.00 98.50 104 ILE A N 1
ATOM 832 C CA . ILE A 1 104 ? -12.614 3.772 6.088 1.00 98.50 104 ILE A CA 1
ATOM 833 C C . ILE A 1 104 ? -12.809 4.656 4.860 1.00 98.50 104 ILE A C 1
ATOM 835 O O . ILE A 1 104 ? -11.867 4.848 4.083 1.00 98.50 104 ILE A O 1
ATOM 839 N N . THR A 1 105 ? -14.023 5.169 4.672 1.00 98.44 105 THR A N 1
ATOM 840 C CA . THR A 1 105 ? -14.375 6.070 3.563 1.00 98.44 105 THR A CA 1
ATOM 841 C C . THR A 1 105 ? -14.411 7.521 4.025 1.00 98.44 105 THR A C 1
ATOM 843 O O . THR A 1 105 ? -14.404 7.804 5.223 1.00 98.44 105 THR A O 1
ATOM 846 N N . ASN A 1 106 ? -14.435 8.458 3.074 1.00 97.69 106 ASN A N 1
ATOM 847 C CA . ASN A 1 106 ? -14.403 9.897 3.345 1.00 97.69 106 ASN A CA 1
ATOM 848 C C . ASN A 1 106 ? -13.176 10.360 4.159 1.00 97.69 106 ASN A C 1
ATOM 850 O O . ASN A 1 106 ? -13.251 11.348 4.892 1.00 97.69 106 ASN A O 1
ATOM 854 N N . ILE A 1 107 ? -12.023 9.696 4.011 1.00 97.56 107 ILE A N 1
ATOM 855 C CA . ILE A 1 107 ? -10.776 10.128 4.658 1.00 97.56 107 ILE A CA 1
ATOM 856 C C . ILE A 1 107 ? -10.479 11.597 4.321 1.00 97.56 107 ILE A C 1
ATOM 858 O O . ILE A 1 107 ? -10.589 12.026 3.171 1.00 97.56 107 ILE A O 1
ATOM 862 N N . GLY A 1 108 ? -10.098 12.367 5.344 1.00 96.12 108 GLY A N 1
ATOM 863 C CA . GLY A 1 108 ? -9.852 13.808 5.244 1.00 96.12 108 GLY A CA 1
ATOM 864 C C . GLY A 1 108 ? -11.086 14.688 5.486 1.00 96.12 108 GLY A C 1
ATOM 865 O O . GLY A 1 108 ? -10.976 15.917 5.395 1.00 96.12 108 GLY A O 1
ATOM 866 N N . LYS A 1 109 ? -12.238 14.097 5.819 1.00 97.31 109 LYS A N 1
ATOM 867 C CA . LYS A 1 109 ? -13.439 14.793 6.312 1.00 97.31 109 LYS A CA 1
ATOM 868 C C . LYS A 1 109 ? -13.654 14.513 7.802 1.00 97.31 109 LYS A C 1
ATOM 870 O O . LYS A 1 109 ? -12.976 13.664 8.362 1.00 97.31 109 LYS A O 1
ATOM 875 N N . GLN A 1 110 ? -14.563 15.245 8.442 1.00 97.31 110 GLN A N 1
ATOM 876 C CA . GLN A 1 110 ? -14.902 15.017 9.848 1.00 97.31 110 GLN A CA 1
ATOM 877 C C . GLN A 1 110 ? -15.765 13.757 10.017 1.00 97.31 110 GLN A C 1
ATOM 879 O O . GLN A 1 110 ? -15.484 12.936 10.887 1.00 97.31 110 GLN A O 1
ATOM 884 N N . ASP A 1 111 ? -16.757 13.598 9.136 1.00 97.81 111 ASP A N 1
ATOM 885 C CA . ASP A 1 111 ? -17.677 12.464 9.107 1.00 97.81 111 ASP A CA 1
ATOM 886 C C . ASP A 1 111 ? -17.170 11.370 8.166 1.00 97.81 111 ASP A C 1
ATOM 888 O O . ASP A 1 111 ? -16.972 11.589 6.964 1.00 97.81 111 ASP A O 1
ATOM 892 N N . MET A 1 112 ? -16.978 10.177 8.718 1.00 98.12 112 MET A N 1
ATOM 893 C CA . MET A 1 112 ? -16.470 9.004 8.018 1.00 98.12 112 MET A CA 1
ATOM 894 C C . MET A 1 112 ? -17.400 7.812 8.230 1.00 98.12 112 MET A C 1
ATOM 896 O O . MET A 1 112 ? -18.215 7.784 9.155 1.00 98.12 112 MET A O 1
ATOM 900 N N . ILE A 1 113 ? -17.265 6.813 7.360 1.00 98.44 113 ILE A N 1
ATOM 901 C CA . ILE A 1 113 ? -17.922 5.516 7.529 1.00 98.44 113 ILE A CA 1
ATOM 902 C C . ILE A 1 113 ? -16.827 4.466 7.647 1.00 98.44 113 ILE A C 1
ATOM 904 O O . ILE A 1 113 ? -15.909 4.419 6.821 1.00 98.44 113 ILE A O 1
ATOM 908 N N . ILE A 1 114 ? -16.924 3.645 8.686 1.00 98.56 114 ILE A N 1
ATOM 909 C CA . ILE A 1 114 ? -16.033 2.518 8.935 1.00 98.56 114 ILE A CA 1
ATOM 910 C C . ILE A 1 114 ? -16.812 1.245 8.635 1.00 98.56 114 ILE A C 1
ATOM 912 O O . ILE A 1 114 ? -17.885 1.023 9.188 1.00 98.56 114 ILE A O 1
ATOM 916 N N . TYR A 1 115 ? -16.259 0.422 7.753 1.00 98.56 115 TYR A N 1
ATOM 917 C CA . TYR A 1 115 ? -16.773 -0.900 7.434 1.00 98.56 115 TYR A CA 1
ATOM 918 C C . TYR A 1 115 ? -15.843 -1.948 8.034 1.00 98.56 115 TYR A C 1
ATOM 920 O O . TYR A 1 115 ? -14.637 -1.917 7.765 1.00 98.56 115 TYR A O 1
ATOM 928 N N . THR A 1 116 ? -16.403 -2.887 8.789 1.00 98.06 116 THR A N 1
ATOM 929 C CA . THR A 1 116 ? -15.697 -4.098 9.222 1.00 98.06 116 THR A CA 1
ATOM 930 C C . THR A 1 116 ? -16.026 -5.203 8.230 1.00 98.06 116 THR A C 1
ATOM 932 O O . THR A 1 116 ? -17.182 -5.617 8.125 1.00 98.06 116 THR A O 1
ATOM 935 N N . LEU A 1 117 ? -15.017 -5.632 7.470 1.00 98.25 117 LEU A N 1
ATOM 936 C CA . LEU A 1 117 ? -15.153 -6.617 6.400 1.00 98.25 117 LEU A CA 1
ATOM 937 C C . LEU A 1 117 ? -14.492 -7.939 6.794 1.00 98.25 117 LEU A C 1
ATOM 939 O O . LEU A 1 117 ? -13.319 -7.949 7.182 1.00 98.25 117 LEU A O 1
ATOM 943 N N . ILE A 1 118 ? -15.214 -9.045 6.616 1.00 98.06 118 ILE A N 1
ATOM 944 C CA . ILE A 1 118 ? -14.729 -10.407 6.874 1.00 98.06 118 ILE A CA 1
ATOM 945 C C . ILE A 1 118 ? -14.559 -11.175 5.556 1.00 98.06 118 ILE A C 1
ATOM 947 O O . ILE A 1 118 ? -15.440 -11.178 4.694 1.00 98.06 118 ILE A O 1
ATOM 951 N N . PHE A 1 119 ? -13.401 -11.818 5.379 1.00 97.69 119 PHE A N 1
ATOM 952 C CA . PHE A 1 119 ? -13.115 -12.628 4.191 1.00 97.69 119 PHE A CA 1
ATOM 953 C C . PHE A 1 119 ? -14.056 -13.836 4.108 1.00 97.69 119 PHE A C 1
ATOM 955 O O . PHE A 1 119 ? -14.291 -14.512 5.106 1.00 97.69 119 PHE A O 1
ATOM 962 N N . GLY A 1 120 ? -14.563 -14.130 2.909 1.00 97.06 120 GLY A N 1
ATOM 963 C CA . GLY A 1 120 ? -15.508 -15.226 2.674 1.00 97.06 120 GLY A CA 1
ATOM 964 C C . GLY A 1 120 ? -16.957 -14.896 3.047 1.00 97.06 120 GLY A C 1
ATOM 965 O O . GLY A 1 120 ? -17.857 -15.633 2.651 1.00 97.06 120 GLY A O 1
ATOM 966 N N . GLU A 1 121 ? -17.189 -13.777 3.738 1.00 97.50 121 GLU A N 1
ATOM 967 C CA . GLU A 1 121 ? -18.525 -13.253 4.043 1.00 97.50 121 GLU A CA 1
ATOM 968 C C . GLU A 1 121 ? -18.822 -11.985 3.234 1.00 97.50 121 GLU A C 1
ATOM 970 O O . GLU A 1 121 ? -19.812 -11.921 2.509 1.00 97.50 121 GLU A O 1
ATOM 975 N N . ASP A 1 122 ? -17.938 -10.988 3.323 1.00 97.81 122 ASP A N 1
ATOM 976 C CA . ASP A 1 122 ? -18.142 -9.657 2.741 1.00 97.81 122 ASP A CA 1
ATOM 977 C C . ASP A 1 122 ? -17.354 -9.429 1.454 1.00 97.81 122 ASP A C 1
ATOM 979 O O . ASP A 1 122 ? -17.721 -8.588 0.632 1.00 97.81 122 ASP A O 1
ATOM 983 N N . PHE A 1 123 ? -16.241 -10.142 1.287 1.00 97.62 123 PHE A N 1
ATOM 984 C CA . PHE A 1 123 ? -15.381 -10.025 0.118 1.00 97.62 123 PHE A CA 1
ATOM 985 C C . PHE A 1 123 ? -14.592 -11.308 -0.138 1.00 97.62 123 PHE A C 1
ATOM 987 O O . PHE A 1 123 ? -14.366 -12.122 0.760 1.00 97.62 123 PHE A O 1
ATOM 994 N N . ASP A 1 124 ? -14.125 -11.433 -1.376 1.00 96.31 124 ASP A N 1
ATOM 995 C CA . ASP A 1 124 ? -13.174 -12.451 -1.810 1.00 96.31 124 ASP A CA 1
ATOM 996 C C . ASP A 1 124 ? -11.891 -11.780 -2.335 1.00 96.31 124 ASP A C 1
ATOM 998 O O . ASP A 1 124 ? -11.883 -10.596 -2.688 1.00 96.31 124 ASP A O 1
ATOM 1002 N N . LEU A 1 125 ? -10.785 -12.522 -2.365 1.00 94.12 125 LEU A N 1
ATOM 1003 C CA . LEU A 1 125 ? -9.477 -12.055 -2.817 1.00 94.12 125 LEU A CA 1
ATOM 1004 C C . LEU A 1 125 ? -9.076 -12.791 -4.089 1.00 94.12 125 LEU A C 1
ATOM 1006 O O . LEU A 1 125 ? -8.731 -13.970 -4.068 1.00 94.12 125 LEU A O 1
ATOM 1010 N N . GLN A 1 126 ? -9.040 -12.052 -5.191 1.00 91.38 126 GLN A N 1
ATOM 1011 C CA . GLN A 1 126 ? -8.583 -12.566 -6.474 1.00 91.38 126 GLN A CA 1
ATOM 1012 C C . GLN A 1 126 ? -7.099 -12.216 -6.683 1.00 91.38 126 GLN A C 1
ATOM 1014 O O . GLN A 1 126 ? -6.709 -11.062 -6.468 1.00 91.38 126 GLN A O 1
ATOM 1019 N N . PRO A 1 127 ? -6.242 -13.181 -7.070 1.00 89.44 127 PRO A N 1
ATOM 1020 C CA . PRO A 1 127 ? -4.855 -12.894 -7.418 1.00 89.44 127 PRO A CA 1
ATOM 1021 C C . PRO A 1 127 ? -4.757 -11.893 -8.579 1.00 89.44 127 PRO A C 1
ATOM 1023 O O . PRO A 1 127 ? -5.465 -12.014 -9.574 1.00 89.44 127 PRO A O 1
ATOM 1026 N N . GLU A 1 128 ? -3.834 -10.935 -8.473 1.00 85.19 128 GLU A N 1
ATOM 1027 C CA . GLU A 1 128 ? -3.486 -10.005 -9.552 1.00 85.19 128 GLU A CA 1
ATOM 1028 C C . GLU A 1 128 ? -1.968 -10.000 -9.759 1.00 85.19 128 GLU A C 1
ATOM 1030 O O . GLU A 1 128 ? -1.208 -9.860 -8.793 1.00 85.19 128 GLU A O 1
ATOM 1035 N N . ASP A 1 129 ? -1.522 -10.080 -11.014 1.00 82.50 129 ASP A N 1
ATOM 1036 C CA . ASP A 1 129 ? -0.102 -9.982 -11.346 1.00 82.50 129 ASP A CA 1
ATOM 1037 C C . ASP A 1 129 ? 0.443 -8.582 -11.036 1.00 82.50 129 ASP A C 1
ATOM 1039 O O . ASP A 1 129 ? -0.102 -7.554 -11.452 1.00 82.50 129 ASP A O 1
ATOM 1043 N N . ARG A 1 130 ? 1.570 -8.529 -10.318 1.00 79.69 130 ARG A N 1
ATOM 1044 C CA . ARG A 1 130 ? 2.340 -7.300 -10.104 1.00 79.69 130 ARG A CA 1
ATOM 1045 C C . ARG A 1 130 ? 3.817 -7.546 -10.324 1.00 79.69 130 ARG A C 1
ATOM 1047 O O . ARG A 1 130 ? 4.405 -8.448 -9.735 1.00 79.69 130 ARG A O 1
ATOM 1054 N N . TRP A 1 131 ? 4.432 -6.673 -11.108 1.00 81.31 131 TRP A N 1
ATOM 1055 C CA . TRP A 1 131 ? 5.876 -6.661 -11.285 1.00 81.31 131 TRP A CA 1
ATOM 1056 C C . TRP A 1 131 ? 6.555 -6.168 -10.007 1.00 81.31 131 TRP A C 1
ATOM 1058 O O . TRP A 1 131 ? 6.300 -5.056 -9.539 1.00 81.31 131 TRP A O 1
ATOM 1068 N N . ALA A 1 132 ? 7.430 -6.993 -9.440 1.00 77.88 132 ALA A N 1
ATOM 1069 C CA . ALA A 1 132 ? 8.322 -6.572 -8.371 1.00 77.88 132 ALA A CA 1
ATOM 1070 C C . ALA A 1 132 ? 9.538 -5.850 -8.967 1.00 77.88 132 ALA A C 1
ATOM 1072 O O . ALA A 1 132 ? 10.127 -6.305 -9.948 1.00 77.88 132 ALA A O 1
ATOM 1073 N N . VAL A 1 133 ? 9.936 -4.733 -8.356 1.00 79.19 133 VAL A N 1
ATOM 1074 C CA . VAL A 1 133 ? 11.175 -4.035 -8.715 1.00 79.19 133 VAL A CA 1
ATOM 1075 C C . VAL A 1 133 ? 12.298 -4.582 -7.847 1.00 79.19 133 VAL A C 1
ATOM 1077 O O . VAL A 1 133 ? 12.240 -4.488 -6.621 1.00 79.19 133 VAL A O 1
ATOM 1080 N N . PHE A 1 134 ? 13.336 -5.123 -8.479 1.00 62.75 134 PHE A N 1
ATOM 1081 C CA . PHE A 1 134 ? 14.564 -5.518 -7.799 1.00 62.75 134 PHE A CA 1
ATOM 1082 C C . PHE A 1 134 ? 15.674 -4.527 -8.138 1.00 62.75 134 PHE A C 1
ATOM 1084 O O . PHE A 1 134 ? 15.827 -4.161 -9.307 1.00 62.75 134 PHE A O 1
ATOM 1091 N N . PRO A 1 135 ? 16.478 -4.090 -7.154 1.00 70.31 135 PRO A N 1
ATOM 1092 C CA . PRO A 1 135 ? 17.685 -3.358 -7.473 1.00 70.31 135 PRO A CA 1
ATOM 1093 C C . PRO A 1 135 ? 18.596 -4.272 -8.292 1.00 70.31 135 PRO A C 1
ATOM 1095 O O . PRO A 1 135 ? 18.876 -5.409 -7.901 1.00 70.31 135 PRO A O 1
ATOM 1098 N N . ILE A 1 136 ? 19.104 -3.764 -9.413 1.00 75.88 136 ILE A N 1
ATOM 1099 C CA . ILE A 1 136 ? 20.261 -4.387 -10.048 1.00 75.88 136 ILE A CA 1
ATOM 1100 C C . ILE A 1 136 ? 21.381 -4.295 -9.017 1.00 75.88 136 ILE A C 1
ATOM 1102 O O . ILE A 1 136 ? 21.740 -3.192 -8.597 1.00 75.88 136 ILE A O 1
ATOM 1106 N N . LYS A 1 137 ? 21.914 -5.442 -8.580 1.00 62.25 137 LYS A N 1
ATOM 1107 C CA . LYS A 1 137 ? 23.141 -5.474 -7.784 1.00 62.25 137 LYS A CA 1
ATOM 1108 C C . LYS A 1 137 ? 24.246 -4.882 -8.653 1.00 62.25 137 LYS A C 1
ATOM 1110 O O . LYS A 1 137 ? 24.894 -5.600 -9.411 1.00 62.25 137 LYS A O 1
ATOM 1115 N N . LYS A 1 138 ? 24.448 -3.564 -8.565 1.00 53.09 138 LYS A N 1
ATOM 1116 C CA . LYS A 1 138 ? 25.722 -2.962 -8.944 1.00 53.09 138 LYS A CA 1
ATOM 1117 C C . LYS A 1 138 ? 26.739 -3.720 -8.112 1.00 53.09 138 LYS A C 1
ATOM 1119 O O . LYS A 1 138 ? 26.522 -3.817 -6.899 1.00 53.09 138 LYS A O 1
ATOM 1124 N N . PRO A 1 139 ? 27.752 -4.351 -8.716 1.00 55.97 139 PRO A N 1
ATOM 1125 C CA . PRO A 1 139 ? 28.609 -5.162 -7.881 1.00 55.97 139 PRO A CA 1
ATOM 1126 C C . PRO A 1 139 ? 29.263 -4.233 -6.830 1.00 55.97 139 PRO A C 1
ATOM 1128 O O . PRO A 1 139 ? 29.328 -3.008 -6.988 1.00 55.97 139 PRO A O 1
ATOM 1131 N N . THR A 1 140 ? 29.586 -4.749 -5.661 1.00 50.25 140 THR A N 1
ATOM 1132 C CA . THR A 1 140 ? 30.136 -3.924 -4.577 1.00 50.25 140 THR A CA 1
ATOM 1133 C C . THR A 1 140 ? 31.492 -3.346 -4.997 1.00 50.25 140 THR A C 1
ATOM 1135 O O . THR A 1 140 ? 32.013 -3.741 -6.046 1.00 50.25 140 THR A O 1
ATOM 1138 N N . ASP A 1 141 ? 32.058 -2.404 -4.238 1.00 51.81 141 ASP A N 1
ATOM 1139 C CA . ASP A 1 141 ? 33.401 -1.821 -4.436 1.00 51.81 141 ASP A CA 1
ATOM 1140 C C . ASP A 1 141 ? 34.542 -2.860 -4.292 1.00 51.81 141 ASP A C 1
ATOM 1142 O O . ASP A 1 141 ? 35.557 -2.645 -3.632 1.00 51.81 141 ASP A O 1
ATOM 1146 N N . GLU A 1 142 ? 34.395 -4.033 -4.899 1.00 54.12 142 GLU A N 1
ATOM 1147 C CA . GLU A 1 142 ? 35.512 -4.862 -5.297 1.00 54.12 142 GLU A CA 1
ATOM 1148 C C . GLU A 1 142 ? 36.379 -4.028 -6.237 1.00 54.12 142 GLU A C 1
ATOM 1150 O O . GLU A 1 142 ? 35.895 -3.473 -7.230 1.00 54.12 142 GLU A O 1
ATOM 1155 N N . LYS A 1 143 ? 37.659 -3.906 -5.866 1.00 53.97 143 LYS A N 1
ATOM 1156 C CA . LYS A 1 143 ? 38.703 -3.219 -6.628 1.00 53.97 143 LYS A CA 1
ATOM 1157 C C . LYS A 1 143 ? 38.520 -3.511 -8.115 1.00 53.97 143 LYS A C 1
ATOM 1159 O O . LYS A 1 143 ? 38.391 -4.678 -8.481 1.00 53.97 143 LYS A O 1
ATOM 1164 N N . TYR A 1 144 ? 38.530 -2.452 -8.935 1.00 54.22 144 TYR A N 1
ATOM 1165 C CA . TYR A 1 144 ? 38.632 -2.535 -10.393 1.00 54.22 144 TYR A CA 1
ATOM 1166 C C . TYR A 1 144 ? 39.455 -3.762 -10.782 1.00 54.22 144 TYR A C 1
ATOM 1168 O O . TYR A 1 144 ? 40.566 -3.946 -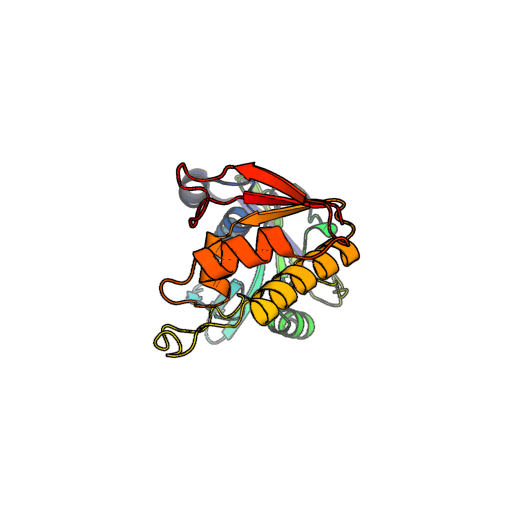10.270 1.00 54.22 144 TYR A O 1
ATOM 1176 N N . THR A 1 145 ? 38.908 -4.615 -11.646 1.00 52.38 145 THR A N 1
ATOM 1177 C CA . THR A 1 145 ? 39.664 -5.753 -12.155 1.00 52.38 145 THR A CA 1
ATOM 1178 C C . THR A 1 145 ? 40.964 -5.208 -12.744 1.00 52.38 145 THR A C 1
ATOM 1180 O O . THR A 1 145 ? 40.959 -4.225 -13.484 1.00 52.38 145 THR A O 1
ATOM 1183 N N . THR A 1 146 ? 42.105 -5.830 -12.438 1.00 59.88 146 THR A N 1
ATOM 1184 C CA . THR A 1 146 ? 43.407 -5.426 -13.012 1.00 59.88 146 THR A CA 1
ATOM 1185 C C . THR A 1 146 ? 43.439 -5.546 -14.540 1.00 59.88 146 THR A C 1
ATOM 1187 O O . THR A 1 146 ? 44.384 -5.099 -15.186 1.00 59.88 146 THR A O 1
ATOM 1190 N N . LYS A 1 147 ? 42.388 -6.129 -15.128 1.00 78.06 147 LYS A N 1
ATOM 1191 C CA . LYS A 1 147 ? 42.176 -6.302 -16.555 1.00 78.06 147 LYS A CA 1
ATOM 1192 C C . LYS A 1 147 ? 40.843 -5.675 -16.964 1.00 78.06 147 LYS A C 1
ATOM 1194 O O . LYS A 1 147 ? 39.782 -6.142 -16.553 1.00 78.06 147 LYS A O 1
ATOM 1199 N N . ASN A 1 148 ? 40.915 -4.632 -17.786 1.00 84.75 148 ASN A N 1
ATOM 1200 C CA . ASN A 1 148 ? 39.749 -4.071 -18.462 1.00 84.75 148 ASN A CA 1
ATOM 1201 C C . ASN A 1 148 ? 39.180 -5.072 -19.486 1.00 84.75 148 ASN A C 1
ATOM 1203 O O . ASN A 1 148 ? 39.970 -5.761 -20.141 1.00 84.75 148 ASN A O 1
ATOM 1207 N N . PRO A 1 149 ? 37.850 -5.102 -19.688 1.00 87.25 149 PRO A N 1
ATOM 1208 C CA . PRO A 1 149 ? 37.234 -5.769 -20.827 1.00 87.25 149 PRO A CA 1
ATOM 1209 C C . PRO A 1 149 ? 37.865 -5.319 -22.147 1.00 87.25 149 PRO A C 1
ATOM 1211 O O . PRO A 1 149 ? 38.165 -4.138 -22.361 1.00 87.25 149 PRO A O 1
ATOM 1214 N N . SER A 1 150 ? 38.052 -6.274 -23.047 1.00 90.88 150 SER A N 1
ATOM 1215 C CA . SER A 1 150 ? 38.429 -6.037 -24.431 1.00 90.88 150 SER A CA 1
ATOM 1216 C C . SER A 1 150 ? 37.352 -5.236 -25.161 1.00 90.88 150 SER A C 1
ATOM 1218 O O . SER A 1 150 ? 36.178 -5.221 -24.791 1.00 90.88 150 SER A O 1
ATOM 1220 N N . ILE A 1 151 ? 37.738 -4.600 -26.267 1.00 92.00 151 ILE A N 1
ATOM 1221 C CA . ILE A 1 151 ? 36.792 -3.857 -27.107 1.00 92.00 151 ILE A CA 1
ATOM 1222 C C . ILE A 1 151 ? 35.621 -4.734 -27.588 1.00 92.00 151 ILE A C 1
ATOM 1224 O O . ILE A 1 151 ? 34.508 -4.235 -27.721 1.00 92.00 151 ILE A O 1
ATOM 1228 N N . ASN A 1 152 ? 35.843 -6.035 -27.806 1.00 92.06 152 ASN A N 1
ATOM 1229 C CA . ASN A 1 152 ? 34.797 -6.962 -28.239 1.00 92.06 152 ASN A CA 1
ATOM 1230 C C . ASN A 1 152 ? 33.791 -7.255 -27.122 1.00 92.06 152 ASN A C 1
ATOM 1232 O O . ASN A 1 152 ? 32.595 -7.198 -27.377 1.00 92.06 152 ASN A O 1
ATOM 1236 N N . GLU A 1 153 ? 34.249 -7.444 -25.884 1.00 90.94 153 GLU A N 1
ATOM 1237 C CA . GLU A 1 153 ? 33.355 -7.615 -24.729 1.00 90.94 153 GLU A CA 1
ATOM 1238 C C . GLU A 1 153 ? 32.484 -6.370 -24.503 1.00 90.94 153 GLU A C 1
ATOM 1240 O O . GLU A 1 153 ? 31.289 -6.481 -24.230 1.00 90.94 153 GLU A O 1
ATOM 1245 N N . VAL A 1 154 ? 33.045 -5.171 -24.705 1.00 93.75 154 VAL A N 1
ATOM 1246 C CA . VAL A 1 154 ? 32.264 -3.925 -24.661 1.00 93.75 154 VAL A CA 1
ATOM 1247 C C . VAL A 1 154 ? 31.231 -3.874 -25.793 1.00 93.75 154 VAL A C 1
ATOM 1249 O O . VAL A 1 154 ? 30.085 -3.490 -25.560 1.00 93.75 154 VAL A O 1
ATOM 1252 N N . ARG A 1 155 ? 31.597 -4.277 -27.019 1.00 94.25 155 ARG A N 1
ATOM 1253 C CA . ARG A 1 155 ? 30.645 -4.350 -28.143 1.00 94.25 155 ARG A CA 1
ATOM 1254 C C . ARG A 1 155 ? 29.516 -5.333 -27.854 1.00 94.25 155 ARG A C 1
ATOM 1256 O O . ARG A 1 155 ? 28.367 -5.014 -28.135 1.00 94.25 155 ARG A O 1
ATOM 1263 N N . ASP A 1 156 ? 29.815 -6.496 -27.291 1.00 93.25 156 ASP A N 1
ATOM 1264 C CA . ASP A 1 156 ? 28.803 -7.511 -26.997 1.00 93.25 156 ASP A CA 1
ATOM 1265 C C . ASP A 1 156 ? 27.856 -7.060 -25.879 1.00 93.25 156 ASP A C 1
ATOM 1267 O O . ASP A 1 156 ? 26.644 -7.258 -25.986 1.00 93.25 156 ASP A O 1
ATOM 1271 N N . TYR A 1 157 ? 28.367 -6.338 -24.876 1.00 94.06 157 TYR A N 1
ATOM 1272 C CA . TYR A 1 157 ? 27.534 -5.652 -23.885 1.00 94.06 157 TYR A CA 1
ATOM 1273 C C . TYR A 1 157 ? 26.567 -4.651 -24.535 1.00 94.06 157 TYR A C 1
ATOM 1275 O O . TYR A 1 157 ? 25.368 -4.665 -24.251 1.00 94.06 157 TYR A O 1
ATOM 1283 N N . ILE A 1 158 ? 27.068 -3.806 -25.443 1.00 94.19 158 ILE A N 1
ATOM 1284 C CA . ILE A 1 158 ? 26.245 -2.824 -26.160 1.00 94.19 158 ILE A CA 1
ATOM 1285 C C . ILE A 1 158 ? 25.187 -3.531 -27.019 1.00 94.19 158 ILE A C 1
ATOM 1287 O O . ILE A 1 158 ? 24.013 -3.186 -26.918 1.00 94.19 158 ILE A O 1
ATOM 1291 N N . LYS A 1 159 ? 25.563 -4.550 -27.805 1.00 93.81 159 LYS A N 1
ATOM 1292 C CA . LYS A 1 159 ? 24.622 -5.328 -28.633 1.00 93.81 159 LYS A CA 1
ATOM 1293 C C . LYS A 1 159 ? 23.504 -5.935 -27.795 1.00 93.81 159 LYS A C 1
ATOM 1295 O O . LYS A 1 159 ? 22.347 -5.807 -28.167 1.00 93.81 159 LYS A O 1
ATOM 1300 N N . LYS A 1 160 ? 23.819 -6.526 -26.637 1.00 93.25 160 LYS A N 1
ATOM 1301 C CA . LYS A 1 160 ? 22.800 -7.084 -25.738 1.00 93.25 160 LYS A CA 1
ATOM 1302 C C . LYS A 1 160 ? 21.792 -6.024 -25.291 1.00 93.25 160 LYS A C 1
ATOM 1304 O O . LYS A 1 160 ? 20.598 -6.293 -25.264 1.00 93.25 160 LYS A O 1
ATOM 1309 N N . ARG A 1 161 ? 22.251 -4.806 -24.981 1.00 93.19 161 ARG A N 1
ATOM 1310 C CA . ARG A 1 161 ? 21.353 -3.689 -24.639 1.00 93.19 161 ARG A CA 1
ATOM 1311 C C . ARG A 1 161 ? 20.473 -3.263 -25.815 1.00 93.19 161 ARG A C 1
ATOM 1313 O O . ARG A 1 161 ? 19.312 -2.938 -25.590 1.00 93.19 161 ARG A O 1
ATOM 1320 N N . LEU A 1 162 ? 21.014 -3.262 -27.034 1.00 93.19 162 LEU A N 1
ATOM 1321 C CA . LEU A 1 162 ? 20.256 -2.950 -28.249 1.00 93.19 162 LEU A CA 1
ATOM 1322 C C . LEU A 1 162 ? 19.193 -4.015 -28.539 1.00 93.19 162 LEU A C 1
ATOM 1324 O O . LEU A 1 162 ? 18.046 -3.656 -28.777 1.00 93.19 162 LEU A O 1
ATOM 1328 N N . GLU A 1 163 ? 19.537 -5.301 -28.442 1.00 92.12 163 GLU A N 1
ATOM 1329 C CA . GLU A 1 163 ? 18.581 -6.395 -28.658 1.00 92.12 163 GLU A CA 1
ATOM 1330 C C . GLU A 1 163 ? 17.472 -6.397 -27.603 1.00 92.12 163 GLU A C 1
ATOM 1332 O O . GLU A 1 163 ? 16.303 -6.447 -27.964 1.00 92.12 163 GLU A O 1
ATOM 1337 N N . CYS A 1 164 ? 17.791 -6.210 -26.315 1.00 90.81 164 CYS A N 1
ATOM 1338 C CA . CYS A 1 164 ? 16.748 -6.070 -25.293 1.00 90.81 164 CYS A CA 1
ATOM 1339 C C . CYS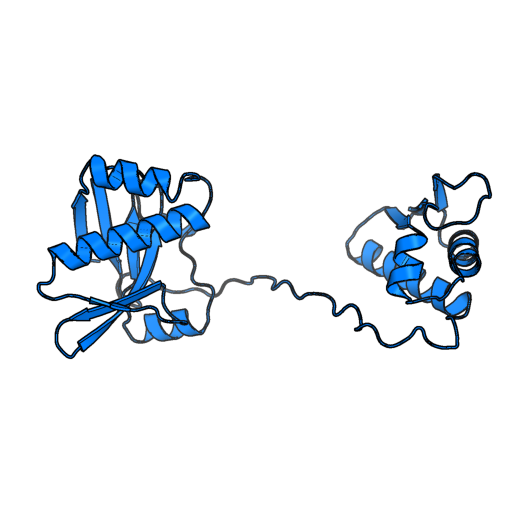 A 1 164 ? 15.823 -4.875 -25.578 1.00 90.81 164 CYS A C 1
ATOM 1341 O O . CYS A 1 164 ? 14.611 -4.980 -25.418 1.00 90.81 164 CYS A O 1
ATOM 1343 N N . ALA A 1 165 ? 16.364 -3.738 -26.028 1.00 90.94 165 ALA A N 1
ATOM 1344 C CA . ALA A 1 165 ? 15.537 -2.593 -26.404 1.00 90.94 165 ALA A CA 1
ATOM 1345 C C . ALA A 1 165 ? 14.656 -2.899 -27.633 1.00 90.94 165 ALA A C 1
ATOM 1347 O O . ALA A 1 165 ? 13.492 -2.502 -27.677 1.00 90.94 165 ALA A O 1
ATOM 1348 N N . LYS A 1 166 ? 15.178 -3.652 -28.602 1.00 91.81 166 LYS A N 1
ATOM 1349 C CA . LYS A 1 166 ? 14.439 -4.089 -29.788 1.00 91.81 166 LYS A CA 1
ATOM 1350 C C . LYS A 1 166 ? 13.311 -5.060 -29.441 1.00 91.81 166 LYS A C 1
ATOM 1352 O O . LYS A 1 166 ? 12.191 -4.872 -29.906 1.00 91.81 166 LYS A O 1
ATOM 1357 N N . GLU A 1 167 ? 13.575 -6.046 -28.588 1.00 91.75 167 GLU A N 1
ATOM 1358 C CA . GLU A 1 167 ? 12.578 -6.993 -28.065 1.00 91.75 167 GLU A CA 1
ATOM 1359 C C . GLU A 1 167 ? 11.458 -6.276 -27.298 1.00 91.75 167 GLU A C 1
ATOM 1361 O O . GLU A 1 167 ? 10.296 -6.664 -27.380 1.00 91.75 167 GLU A O 1
ATOM 1366 N N . MET A 1 168 ? 11.787 -5.179 -26.610 1.00 88.81 168 MET A N 1
ATOM 1367 C CA . MET A 1 168 ? 10.819 -4.304 -25.940 1.00 88.81 168 MET A CA 1
ATOM 1368 C C . MET A 1 168 ? 10.072 -3.350 -26.895 1.00 88.81 168 MET A C 1
ATOM 1370 O O . MET A 1 168 ? 9.233 -2.571 -26.445 1.00 88.81 168 MET A O 1
ATOM 1374 N N . GLY A 1 169 ? 10.355 -3.387 -28.202 1.00 92.00 169 GLY A N 1
ATOM 1375 C CA . GLY A 1 169 ? 9.670 -2.592 -29.224 1.00 92.00 169 GLY A CA 1
ATOM 1376 C C . GLY A 1 169 ? 10.188 -1.160 -29.398 1.00 92.00 169 GLY A C 1
ATOM 1377 O O . GLY A 1 169 ? 9.529 -0.347 -30.055 1.00 92.00 169 GLY A O 1
ATOM 1378 N N . PHE A 1 170 ? 11.352 -0.817 -28.838 1.00 90.44 170 PHE A N 1
ATOM 1379 C CA . PHE A 1 170 ? 11.969 0.486 -29.083 1.00 90.44 170 PHE A CA 1
ATOM 1380 C C . PHE A 1 170 ? 12.527 0.567 -30.510 1.00 90.44 170 PHE A C 1
ATOM 1382 O O . PHE A 1 170 ? 13.099 -0.386 -31.031 1.00 90.44 170 PHE A O 1
ATOM 1389 N N . LYS A 1 171 ? 12.389 1.741 -31.138 1.00 92.69 171 LYS A N 1
ATOM 1390 C CA . LYS A 1 171 ? 12.937 2.028 -32.481 1.00 92.69 171 LYS A CA 1
ATOM 1391 C C . LYS A 1 171 ? 14.361 2.586 -32.439 1.00 92.69 171 LYS A C 1
ATOM 1393 O O . LYS A 1 171 ? 15.071 2.598 -33.442 1.00 92.69 171 LYS A O 1
ATOM 1398 N N . GLU A 1 172 ? 14.756 3.101 -31.282 1.00 93.94 172 GLU A N 1
ATOM 1399 C CA . GLU A 1 172 ? 16.029 3.770 -31.071 1.00 93.94 172 GLU A CA 1
ATOM 1400 C C . GLU A 1 172 ? 16.478 3.636 -29.617 1.00 93.94 172 GLU A C 1
ATOM 1402 O O . GLU A 1 172 ? 15.650 3.580 -28.706 1.00 93.94 172 GLU A O 1
ATOM 1407 N N . LEU A 1 173 ? 17.794 3.615 -29.402 1.00 94.50 173 LEU A N 1
ATOM 1408 C CA . LEU A 1 173 ? 18.396 3.609 -28.071 1.00 94.50 173 LEU A CA 1
ATOM 1409 C C . LEU A 1 173 ? 19.550 4.605 -28.007 1.00 94.50 173 LEU A C 1
ATOM 1411 O O . LEU A 1 173 ? 20.462 4.570 -28.833 1.00 94.50 173 LEU A O 1
ATOM 1415 N N . ILE A 1 174 ? 19.529 5.471 -26.996 1.00 94.81 174 ILE A N 1
ATOM 1416 C CA . ILE A 1 174 ? 20.623 6.397 -26.703 1.00 94.81 174 ILE A CA 1
ATOM 1417 C C . ILE A 1 174 ? 21.472 5.789 -25.592 1.00 94.81 174 ILE A C 1
ATOM 1419 O O . ILE A 1 174 ? 20.961 5.427 -24.534 1.00 94.81 174 ILE A O 1
ATOM 1423 N N . LEU A 1 175 ? 22.774 5.685 -25.835 1.00 94.19 175 LEU A N 1
ATOM 1424 C CA . LEU A 1 175 ? 23.741 5.177 -24.873 1.00 94.19 175 LEU A CA 1
ATOM 1425 C C . LEU A 1 175 ? 24.799 6.235 -24.576 1.00 94.19 175 LEU A C 1
ATOM 1427 O O . LEU A 1 175 ? 25.321 6.883 -25.488 1.00 94.19 175 LEU A O 1
ATOM 1431 N N . GLN A 1 176 ? 25.142 6.367 -23.297 1.00 95.25 176 GLN A N 1
ATOM 1432 C CA . GLN A 1 176 ? 26.232 7.208 -22.821 1.00 95.25 176 GLN A CA 1
ATOM 1433 C C . GLN A 1 176 ? 27.473 6.354 -22.529 1.00 95.25 176 GLN A C 1
ATOM 1435 O O . GLN A 1 176 ? 27.395 5.317 -21.867 1.00 95.25 176 GLN A O 1
ATOM 1440 N N . SER A 1 177 ? 28.644 6.803 -22.984 1.00 92.62 177 SER A N 1
ATOM 1441 C CA . SER A 1 177 ? 29.916 6.098 -22.758 1.00 92.62 177 SER A CA 1
ATOM 1442 C C . SER A 1 177 ? 30.287 5.978 -21.276 1.00 92.62 177 SER A C 1
ATOM 1444 O O . SER A 1 177 ? 30.845 4.963 -20.865 1.00 92.62 177 SER A O 1
ATOM 1446 N N . GLY A 1 178 ? 29.976 6.998 -20.469 1.00 89.75 178 GLY A N 1
ATOM 1447 C CA . GLY A 1 178 ? 30.201 6.995 -19.022 1.00 89.75 178 GLY A CA 1
ATOM 1448 C C . GLY A 1 178 ? 29.418 5.899 -18.301 1.00 89.75 178 GLY A C 1
ATOM 1449 O O . GLY A 1 178 ? 29.985 5.223 -17.444 1.00 89.75 178 GLY A O 1
ATOM 1450 N N . ASP A 1 179 ? 28.168 5.670 -18.705 1.00 91.25 179 ASP A N 1
ATOM 1451 C CA . ASP A 1 179 ? 27.318 4.632 -18.118 1.00 91.25 179 ASP A CA 1
ATOM 1452 C C . ASP A 1 179 ? 27.863 3.246 -18.442 1.00 91.25 179 ASP A C 1
ATOM 1454 O O . ASP A 1 179 ? 28.076 2.451 -17.540 1.00 91.25 179 ASP A O 1
ATOM 1458 N N . ILE A 1 180 ? 28.211 2.982 -19.707 1.00 91.56 180 ILE A N 1
ATOM 1459 C CA . ILE A 1 180 ? 28.805 1.697 -20.113 1.00 91.56 180 ILE A CA 1
ATOM 1460 C C . ILE A 1 180 ? 30.132 1.450 -19.380 1.00 91.56 180 ILE A C 1
ATOM 1462 O O . ILE A 1 180 ? 30.390 0.344 -18.912 1.00 91.56 180 ILE A O 1
ATOM 1466 N N . HIS A 1 181 ? 30.973 2.481 -19.256 1.00 90.44 181 HIS A N 1
ATOM 1467 C CA . HIS A 1 181 ? 32.225 2.400 -18.505 1.00 90.44 181 HIS A CA 1
ATOM 1468 C C . HIS A 1 181 ? 31.984 2.064 -17.025 1.00 90.44 181 HIS A C 1
ATOM 1470 O O . HIS A 1 181 ? 32.730 1.273 -16.447 1.00 90.44 181 HIS A O 1
ATOM 1476 N N . SER A 1 182 ? 30.953 2.658 -16.415 1.00 87.50 182 SER A N 1
ATOM 1477 C CA . SER A 1 182 ? 30.561 2.396 -15.027 1.00 87.50 182 SER A CA 1
ATOM 1478 C C . SER A 1 182 ? 29.965 0.998 -14.857 1.00 87.50 182 SER A C 1
ATOM 1480 O O . SER A 1 182 ? 30.373 0.281 -13.944 1.00 87.50 182 SER A O 1
ATOM 1482 N N . ASP A 1 183 ? 29.069 0.590 -15.755 1.00 87.88 183 ASP A N 1
ATOM 1483 C CA . ASP A 1 183 ? 28.413 -0.718 -15.765 1.00 87.88 183 ASP A CA 1
ATOM 1484 C C . ASP A 1 183 ? 29.442 -1.854 -15.866 1.00 87.88 183 ASP A C 1
ATOM 1486 O O . ASP A 1 183 ? 29.359 -2.845 -15.141 1.00 87.88 183 ASP A O 1
ATOM 1490 N N . LEU A 1 184 ? 30.448 -1.682 -16.732 1.00 87.44 184 LEU A N 1
ATOM 1491 C CA . LEU A 1 184 ? 31.532 -2.642 -16.957 1.00 87.44 184 LEU A CA 1
ATOM 1492 C C . LEU A 1 184 ? 32.726 -2.473 -16.006 1.00 87.44 184 LEU A C 1
ATOM 1494 O O . LEU A 1 184 ? 33.701 -3.211 -16.134 1.00 87.44 184 LEU A O 1
ATOM 1498 N N . ARG A 1 185 ? 32.670 -1.520 -15.063 1.00 83.50 185 ARG A N 1
ATOM 1499 C CA . ARG A 1 185 ? 33.719 -1.266 -14.052 1.00 83.50 185 ARG A CA 1
ATOM 1500 C C . ARG A 1 185 ? 35.113 -1.075 -14.635 1.00 83.50 185 ARG A C 1
ATOM 1502 O O . ARG A 1 185 ? 36.104 -1.569 -14.098 1.00 83.50 185 ARG A O 1
ATOM 1509 N N . MET A 1 186 ? 35.202 -0.379 -15.756 1.00 84.50 186 MET A N 1
ATOM 1510 C CA . MET A 1 186 ? 36.485 -0.197 -16.420 1.00 84.50 186 MET A CA 1
ATOM 1511 C C . MET A 1 186 ? 37.347 0.809 -15.641 1.00 84.50 186 MET A C 1
ATOM 1513 O O . MET A 1 186 ? 36.836 1.753 -15.040 1.00 84.50 186 MET A O 1
ATOM 1517 N N . TYR A 1 187 ? 38.664 0.626 -15.644 1.00 85.25 187 TYR A N 1
ATOM 1518 C CA . TYR A 1 187 ? 39.630 1.551 -15.058 1.00 85.25 187 TYR A CA 1
ATOM 1519 C C . TYR A 1 187 ? 40.332 2.352 -16.154 1.00 85.25 187 TYR A C 1
ATOM 1521 O O . TYR A 1 187 ? 41.038 1.782 -16.987 1.00 85.25 187 TYR A O 1
ATOM 1529 N N . GLN A 1 188 ? 40.133 3.676 -16.151 1.00 85.31 188 GLN A N 1
ATOM 1530 C CA . GLN A 1 188 ? 40.769 4.636 -17.070 1.00 85.31 188 GLN A CA 1
ATOM 1531 C C . GLN A 1 188 ? 40.709 4.238 -18.566 1.00 85.31 188 GLN A C 1
ATOM 1533 O O . GLN A 1 188 ? 41.593 4.586 -19.344 1.00 85.31 188 GLN A O 1
ATOM 1538 N N . ALA A 1 189 ? 39.652 3.538 -18.997 1.00 88.25 189 ALA A N 1
ATOM 1539 C CA . ALA A 1 189 ? 39.545 2.960 -20.344 1.00 88.25 189 ALA A CA 1
ATOM 1540 C C . ALA A 1 189 ? 38.328 3.463 -21.139 1.00 88.25 189 ALA A C 1
ATOM 1542 O O . ALA A 1 189 ? 37.789 2.774 -22.007 1.00 88.25 189 ALA A O 1
ATOM 1543 N N . LEU A 1 190 ? 37.922 4.713 -20.898 1.00 89.94 190 LEU A N 1
ATOM 1544 C CA . LEU A 1 190 ? 36.913 5.409 -21.705 1.00 89.94 190 LEU A CA 1
ATOM 1545 C C . LEU A 1 190 ? 37.184 5.377 -23.222 1.00 89.94 190 LEU A C 1
ATOM 1547 O O . LEU A 1 190 ? 36.210 5.224 -23.963 1.00 89.94 190 LEU A O 1
ATOM 1551 N N . PRO A 1 191 ? 38.438 5.483 -23.722 1.00 92.75 191 PRO A N 1
ATOM 1552 C CA . PRO A 1 191 ? 38.712 5.342 -25.152 1.00 92.75 191 PRO A CA 1
ATOM 1553 C C . PRO A 1 191 ? 38.232 4.006 -25.730 1.00 92.75 191 PRO A C 1
ATOM 1555 O O . PRO A 1 191 ? 37.650 3.997 -26.811 1.00 92.75 191 PRO A O 1
ATOM 1558 N N . THR A 1 192 ? 38.388 2.898 -24.998 1.00 92.31 192 THR A N 1
ATOM 1559 C CA . THR A 1 192 ? 37.912 1.570 -25.418 1.00 92.31 192 THR A CA 1
ATOM 1560 C C . THR A 1 192 ? 36.398 1.561 -25.600 1.00 92.31 192 THR A C 1
ATOM 1562 O O . THR A 1 192 ? 35.910 1.086 -26.623 1.00 92.31 192 THR A O 1
ATOM 1565 N N . VAL A 1 193 ? 35.659 2.151 -24.655 1.00 92.81 193 VAL A N 1
ATOM 1566 C CA . VAL A 1 193 ? 34.194 2.263 -24.731 1.00 92.81 193 VAL A CA 1
ATOM 1567 C C . VAL A 1 193 ? 33.764 3.144 -25.896 1.00 92.81 193 VAL A C 1
ATOM 1569 O O . VAL A 1 193 ? 32.939 2.739 -26.709 1.00 92.81 193 VAL A O 1
ATOM 1572 N N . CYS A 1 194 ? 34.355 4.331 -26.019 1.00 92.25 194 CYS A N 1
ATOM 1573 C CA . CYS A 1 194 ? 34.018 5.270 -27.086 1.00 92.25 194 CYS A CA 1
ATOM 1574 C C . CYS A 1 194 ? 34.292 4.674 -28.475 1.00 92.25 194 CYS A C 1
ATOM 1576 O O . CYS A 1 194 ? 33.486 4.844 -29.389 1.00 92.25 194 CYS A O 1
ATOM 1578 N N . ASN A 1 195 ? 35.404 3.948 -28.624 1.00 92.50 195 ASN A N 1
ATOM 1579 C CA . ASN A 1 195 ? 35.738 3.253 -29.861 1.00 92.50 195 ASN A CA 1
ATOM 1580 C C . ASN A 1 195 ? 34.763 2.109 -30.132 1.00 92.50 195 ASN A C 1
ATOM 1582 O O . ASN A 1 195 ? 34.260 2.019 -31.248 1.00 92.50 195 ASN A O 1
ATOM 1586 N N . ALA A 1 196 ? 34.444 1.278 -29.134 1.00 93.88 196 ALA A N 1
ATOM 1587 C CA . ALA A 1 196 ? 33.465 0.197 -29.273 1.00 93.88 196 ALA A CA 1
ATOM 1588 C C . ALA A 1 196 ? 32.106 0.719 -29.759 1.00 93.88 196 ALA A C 1
ATOM 1590 O O . ALA A 1 196 ? 31.534 0.143 -30.679 1.00 93.88 196 ALA A O 1
ATOM 1591 N N . MET A 1 197 ? 31.641 1.843 -29.205 1.00 93.62 197 MET A N 1
ATOM 1592 C CA . MET A 1 197 ? 30.393 2.488 -29.618 1.00 93.62 197 MET A CA 1
ATOM 1593 C C . MET A 1 197 ? 30.432 2.934 -31.089 1.00 93.62 197 MET A C 1
ATOM 1595 O O . MET A 1 197 ? 29.530 2.642 -31.863 1.00 93.62 197 MET A O 1
ATOM 1599 N N . LYS A 1 198 ? 31.516 3.590 -31.517 1.00 89.88 198 LYS A N 1
ATOM 1600 C CA . LYS A 1 198 ? 31.668 4.073 -32.904 1.00 89.88 198 LYS A CA 1
ATOM 1601 C C . LYS A 1 198 ? 31.924 2.957 -33.924 1.00 89.88 198 LYS A C 1
ATOM 1603 O O . LYS A 1 198 ? 31.829 3.183 -35.121 1.00 89.88 198 LYS A O 1
ATOM 1608 N N . THR A 1 199 ? 32.286 1.761 -33.465 1.00 89.31 199 THR A N 1
ATOM 1609 C CA . THR A 1 199 ? 32.706 0.637 -34.316 1.00 89.31 199 THR A CA 1
ATOM 1610 C C . THR A 1 199 ? 31.903 -0.628 -34.020 1.00 89.31 199 THR A C 1
ATOM 1612 O O . THR A 1 199 ? 32.427 -1.740 -34.105 1.00 89.31 199 THR A O 1
ATOM 1615 N N . LEU A 1 200 ? 30.632 -0.474 -33.638 1.00 84.94 200 LEU A N 1
ATOM 1616 C CA . LEU A 1 200 ? 29.736 -1.586 -33.299 1.00 84.94 200 LEU A CA 1
ATOM 1617 C C . LEU A 1 200 ? 29.409 -2.497 -34.509 1.00 84.94 200 LEU A C 1
ATOM 1619 O O . LEU A 1 200 ? 28.864 -3.588 -34.334 1.00 84.94 200 LEU A O 1
ATOM 1623 N N . GLY A 1 201 ? 29.824 -2.086 -35.712 1.00 71.38 201 GLY A N 1
ATOM 1624 C CA . GLY A 1 201 ? 29.667 -2.792 -36.984 1.00 71.38 201 GLY A CA 1
ATOM 1625 C C . GLY A 1 201 ? 28.530 -2.218 -37.830 1.00 71.38 201 GLY A C 1
ATOM 1626 O O . GLY A 1 201 ? 27.693 -1.469 -37.331 1.00 71.38 201 GLY A O 1
ATOM 1627 N N . ASP A 1 202 ? 28.473 -2.608 -39.104 1.00 72.00 202 ASP A N 1
ATOM 1628 C CA . ASP A 1 202 ? 27.555 -2.027 -40.104 1.00 72.00 202 ASP A CA 1
ATOM 1629 C C . ASP A 1 202 ? 26.065 -2.301 -39.830 1.00 72.00 202 ASP A C 1
ATOM 1631 O O . ASP A 1 202 ? 25.188 -1.682 -40.428 1.00 72.00 202 ASP A O 1
ATOM 1635 N N . ARG A 1 203 ? 25.758 -3.227 -38.910 1.00 74.81 203 ARG A N 1
ATOM 1636 C CA . ARG A 1 203 ? 24.383 -3.636 -38.577 1.00 74.81 203 ARG A CA 1
ATOM 1637 C C . ARG A 1 203 ? 23.612 -2.636 -37.716 1.00 74.81 203 ARG A C 1
ATOM 1639 O O . ARG A 1 203 ? 22.396 -2.756 -37.641 1.00 74.81 203 ARG A O 1
ATOM 1646 N N . TYR A 1 204 ? 24.286 -1.682 -37.076 1.00 83.81 204 TYR A N 1
ATOM 1647 C CA . TYR A 1 204 ? 23.649 -0.722 -36.174 1.00 83.81 204 TYR A CA 1
ATOM 1648 C C . TYR A 1 204 ? 23.965 0.709 -36.608 1.00 83.81 204 TYR A C 1
ATOM 1650 O O . TYR A 1 204 ? 24.935 1.297 -36.118 1.00 83.81 204 TYR A O 1
ATOM 1658 N N . PRO A 1 205 ? 23.163 1.288 -37.525 1.00 89.19 205 PRO A N 1
ATOM 1659 C CA . PRO A 1 205 ? 23.300 2.686 -37.901 1.00 89.19 205 PRO A CA 1
ATOM 1660 C C . PRO A 1 205 ? 23.210 3.572 -36.661 1.00 89.19 205 PRO A C 1
ATOM 1662 O O . PRO A 1 205 ? 22.294 3.418 -35.845 1.00 89.19 205 PRO A O 1
ATOM 1665 N N . TYR A 1 206 ? 24.149 4.505 -36.528 1.00 92.31 206 TYR A N 1
ATOM 1666 C CA . TYR A 1 206 ? 24.232 5.359 -35.353 1.00 92.31 206 TYR A CA 1
ATOM 1667 C C . TYR A 1 206 ? 24.429 6.833 -35.704 1.00 92.31 206 TYR A C 1
ATOM 1669 O O . TYR A 1 206 ? 24.946 7.186 -36.762 1.00 92.31 206 TYR A O 1
ATOM 1677 N N . GLU A 1 207 ? 24.036 7.690 -34.769 1.00 92.75 207 GLU A N 1
ATOM 1678 C CA . GLU A 1 207 ? 24.215 9.137 -34.798 1.00 92.75 207 GLU A CA 1
ATOM 1679 C C . GLU A 1 207 ? 24.867 9.595 -33.486 1.00 92.75 207 GLU A C 1
ATOM 1681 O O . GLU A 1 207 ? 24.519 9.124 -32.400 1.00 92.75 207 GLU A O 1
ATOM 1686 N N . ILE A 1 208 ? 25.834 10.511 -33.569 1.00 91.69 208 ILE A N 1
ATOM 1687 C CA . ILE A 1 208 ? 26.449 11.115 -32.382 1.00 91.69 208 ILE A CA 1
ATOM 1688 C C . ILE A 1 208 ? 25.600 12.315 -31.967 1.00 91.69 208 ILE A C 1
ATOM 1690 O O . ILE A 1 208 ? 25.577 13.324 -32.663 1.00 91.69 208 ILE A O 1
ATOM 1694 N N . ILE A 1 209 ? 24.950 12.216 -30.809 1.00 91.75 209 ILE A N 1
ATOM 1695 C CA . ILE A 1 209 ? 24.091 13.279 -30.266 1.00 91.75 209 ILE A CA 1
ATOM 1696 C C . ILE A 1 209 ? 24.924 14.357 -29.573 1.00 91.75 209 ILE A C 1
ATOM 1698 O O . ILE A 1 209 ? 24.634 15.546 -29.655 1.00 91.75 209 ILE A O 1
ATOM 1702 N N . SER A 1 210 ? 25.975 13.945 -28.866 1.00 87.81 210 SER A N 1
ATOM 1703 C CA . SER A 1 210 ? 26.895 14.860 -28.196 1.00 87.81 210 SER A CA 1
ATOM 1704 C C . SER A 1 210 ? 28.241 14.180 -27.981 1.00 87.81 210 SER A C 1
ATOM 1706 O O . SER A 1 210 ? 28.303 12.979 -27.706 1.00 87.81 210 SER A O 1
ATOM 1708 N N . GLN A 1 211 ? 29.328 14.938 -28.117 1.00 87.81 211 GLN A N 1
ATOM 1709 C CA . GLN A 1 211 ? 30.682 14.459 -27.858 1.00 87.81 211 GLN A CA 1
ATOM 1710 C C . GLN A 1 211 ? 31.545 15.549 -27.205 1.00 87.81 211 GLN A C 1
ATOM 1712 O O . GLN A 1 211 ? 31.366 16.733 -27.491 1.00 87.81 211 GLN A O 1
ATOM 1717 N N . PRO A 1 212 ? 32.503 15.177 -26.337 1.00 83.50 212 PRO A N 1
ATOM 1718 C CA . PRO A 1 212 ? 33.457 16.129 -25.772 1.00 83.50 212 PRO A CA 1
ATOM 1719 C C . PRO A 1 212 ? 34.393 16.700 -26.853 1.00 83.50 212 PRO A C 1
ATOM 1721 O O . PRO A 1 212 ? 34.597 16.068 -27.885 1.00 83.50 212 PRO A O 1
ATOM 1724 N N . LEU A 1 213 ? 35.033 17.849 -26.585 1.00 76.12 213 LEU A N 1
ATOM 1725 C CA . LEU A 1 213 ? 35.940 18.544 -27.526 1.00 76.12 213 LEU A CA 1
ATOM 1726 C C . LEU A 1 213 ? 37.050 17.648 -28.103 1.00 76.12 213 LEU A C 1
ATOM 1728 O O . LEU A 1 213 ? 37.437 17.802 -29.254 1.00 76.12 213 LEU A O 1
ATOM 1732 N N . LYS A 1 214 ? 37.546 16.687 -27.314 1.00 74.31 214 LYS A N 1
ATOM 1733 C CA . LYS A 1 214 ? 38.572 15.717 -27.739 1.00 74.31 214 LYS A CA 1
ATOM 1734 C C . LYS A 1 214 ? 37.990 14.441 -28.379 1.00 74.31 214 LYS A C 1
ATOM 1736 O O . LYS A 1 214 ? 38.716 13.477 -28.584 1.00 74.31 214 LYS A O 1
ATOM 1741 N N . GLY A 1 215 ? 36.681 14.386 -28.634 1.00 67.44 215 GLY A N 1
ATOM 1742 C CA . GLY A 1 215 ? 35.972 13.283 -29.303 1.00 67.44 215 GLY A CA 1
ATOM 1743 C C . GLY A 1 215 ? 35.833 11.975 -28.508 1.00 67.44 215 GLY A C 1
ATOM 1744 O O . GLY A 1 215 ? 35.056 11.103 -28.907 1.00 67.44 215 GLY A O 1
ATOM 1745 N N . LEU A 1 216 ? 36.554 11.835 -27.390 1.00 76.56 216 LEU A N 1
ATOM 1746 C CA . LEU A 1 216 ? 36.553 10.684 -26.485 1.00 76.56 216 LEU A CA 1
ATOM 1747 C C . LEU A 1 216 ? 36.356 11.168 -25.042 1.00 76.56 216 LEU A C 1
ATOM 1749 O O . LEU A 1 216 ? 37.015 12.109 -24.599 1.00 76.56 216 LEU A O 1
ATOM 1753 N N . GLY A 1 217 ? 35.445 10.537 -24.304 1.00 84.81 217 GLY A N 1
ATOM 1754 C CA . GLY A 1 217 ? 35.174 10.865 -22.902 1.00 84.81 217 GLY A CA 1
ATOM 1755 C C . GLY A 1 217 ? 33.781 10.431 -22.457 1.00 84.81 217 GLY A C 1
ATOM 1756 O O . GLY A 1 217 ? 32.966 10.035 -23.285 1.00 84.81 217 GLY A O 1
ATOM 1757 N N . ALA A 1 218 ? 33.503 10.525 -21.152 1.00 87.00 218 ALA A N 1
ATOM 1758 C CA . ALA A 1 218 ? 32.280 10.016 -20.507 1.00 87.00 218 ALA A CA 1
ATOM 1759 C C . ALA A 1 218 ? 30.969 10.688 -20.965 1.00 87.00 218 ALA A C 1
ATOM 1761 O O . ALA A 1 218 ? 29.883 10.195 -20.672 1.00 87.00 218 ALA A O 1
ATOM 1762 N N . ARG A 1 219 ? 31.070 11.826 -21.662 1.00 90.38 219 ARG A N 1
ATOM 1763 C CA . ARG A 1 219 ? 29.943 12.586 -22.225 1.00 90.38 219 ARG A CA 1
ATOM 1764 C C . ARG A 1 219 ? 29.741 12.317 -23.720 1.00 90.38 219 ARG A C 1
ATOM 1766 O O . ARG A 1 219 ? 29.233 13.176 -24.428 1.00 90.38 219 ARG A O 1
ATOM 1773 N N . LEU A 1 220 ? 30.207 11.172 -24.221 1.00 91.69 220 LEU A N 1
ATOM 1774 C CA . LEU A 1 220 ? 29.865 10.725 -25.567 1.00 91.69 220 LEU A CA 1
ATOM 1775 C C . LEU A 1 220 ? 28.487 10.060 -25.514 1.00 91.69 220 LEU A C 1
ATOM 1777 O O . LEU A 1 220 ? 28.323 9.047 -24.834 1.00 91.69 220 LEU A O 1
ATOM 1781 N N . PHE A 1 221 ? 27.534 10.622 -26.250 1.00 93.62 221 PHE A N 1
ATOM 1782 C CA . PHE A 1 221 ? 26.184 10.095 -26.417 1.00 93.62 221 PHE A CA 1
ATOM 1783 C C . PHE A 1 221 ? 26.004 9.630 -27.857 1.00 93.62 221 PHE A C 1
ATOM 1785 O O . PHE A 1 221 ? 26.150 10.419 -28.794 1.00 93.62 221 PHE A O 1
ATOM 1792 N N . VAL A 1 222 ? 25.682 8.350 -28.026 1.00 93.62 222 VAL A N 1
ATOM 1793 C CA . VAL A 1 222 ? 25.435 7.741 -29.336 1.00 93.62 222 VAL A CA 1
ATOM 1794 C C . VAL A 1 222 ? 24.020 7.194 -29.363 1.00 93.62 222 VAL A C 1
ATOM 1796 O O . VAL A 1 222 ? 23.622 6.440 -28.476 1.00 93.62 222 VAL A O 1
ATOM 1799 N N . LYS A 1 223 ? 23.271 7.584 -30.387 1.00 94.44 223 LYS A N 1
ATOM 1800 C CA . LYS A 1 223 ? 21.933 7.094 -30.684 1.00 94.44 223 LYS A CA 1
ATOM 1801 C C . LYS A 1 223 ? 22.031 6.015 -31.751 1.00 94.44 223 LYS A C 1
ATOM 1803 O O . LYS A 1 223 ? 22.536 6.285 -32.834 1.00 94.44 223 LYS A O 1
ATOM 1808 N N . TYR A 1 224 ? 21.534 4.822 -31.461 1.00 94.06 224 TYR A N 1
ATOM 1809 C CA . TYR A 1 224 ? 21.453 3.715 -32.412 1.00 94.06 224 TYR A CA 1
ATOM 1810 C C . TYR A 1 224 ? 20.021 3.542 -32.901 1.00 94.06 224 TYR A C 1
ATOM 1812 O O . TYR A 1 224 ? 19.081 3.669 -32.113 1.00 94.06 224 TYR A O 1
ATOM 1820 N N . LYS A 1 225 ? 19.868 3.218 -34.185 1.00 91.38 225 LYS A N 1
ATOM 1821 C CA . LYS A 1 225 ? 18.613 2.716 -34.758 1.00 91.38 225 LYS A CA 1
ATOM 1822 C C . LYS A 1 225 ? 18.560 1.191 -34.586 1.00 91.38 225 LYS A C 1
ATOM 1824 O O . LYS A 1 225 ? 19.574 0.534 -34.826 1.00 91.38 225 LYS A O 1
ATOM 1829 N N . LEU A 1 226 ? 17.417 0.665 -34.133 1.00 89.19 226 LEU A N 1
ATOM 1830 C CA . LEU A 1 226 ? 17.201 -0.749 -33.767 1.00 89.19 226 LEU A CA 1
ATOM 1831 C C . LEU A 1 226 ? 16.446 -1.547 -34.841 1.00 89.19 226 LEU A C 1
ATOM 1833 O O . LEU A 1 226 ? 15.603 -0.939 -35.535 1.00 89.19 226 LEU A O 1
#

pLDDT: mean 90.58, std 9.98, range [50.25, 98.56]

Organism: NCBI:txid329854

Radius of gyration: 27.69 Å; chains: 1; bounding box: 64×37×68 Å

Secondary structure (DSSP, 8-state):
-EEEEEE--HHHHHHHHHHS--TTSHHHHHHHHHHHHHHHHHHH-SSEEEE--SSSSEEEEETTEEEEEEEEE-SSSS--GGG-----HHHHHHHHTTPPEEEEESTTSSEEEEEEE-BTTTB-------PPP----PPPS----SSPPPHHHHHHHHHHHHHHHHHTT-SEEEEEHHHHHHHTT-SS-HHHHHHHHHTS-TTS-EEEEE--TTS-STT-EEEEE-

Sequence (226 aa):
MEQEHFCISEEELTRLKGLYPNMGKNSDVGKFAVEVAKAYLKQKFRNIDFSSSKYVDLCAEIGDQIYEYEIKGTTDSEIAWNKLKVSSKNCYNKLVNGMPLLRITNIGKQDMIIYTLIFGEDFDLQPEDRWAVFPIKKPTDEKYTTKNPSINEVRDYIKKRLECAKEMGFKELILQSGDIHSDLRMYQALPTVCNAMKTLGDRYPYEIISQPLKGLGARLFVKYKL